Protein AF-Q24275-F1 (afdb_monomer)

Radius of gyration: 29.98 Å; Cα contacts (8 Å, |Δi|>4): 464; chains: 1; bounding box: 68×62×92 Å

Solvent-accessible surface area (backbone atoms only — not comparable to full-atom values): 20842 Å² total; per-residue (Å²): 140,84,78,87,82,81,81,80,80,75,82,82,84,82,86,84,88,82,90,54,89,90,42,67,54,47,81,39,78,78,54,53,28,37,32,19,84,53,71,45,74,46,75,46,74,48,56,52,58,58,58,52,52,54,46,50,54,50,54,64,50,54,73,77,51,72,95,45,73,66,48,53,50,46,54,51,51,48,52,52,43,50,54,54,50,54,69,74,38,85,71,92,69,78,90,78,88,76,78,80,68,45,97,62,44,42,76,76,18,53,82,83,49,76,72,52,45,56,51,48,50,53,47,47,55,49,49,69,63,38,67,81,61,67,86,70,77,46,71,59,65,52,45,51,44,41,68,78,49,63,48,70,55,58,77,53,52,79,75,49,94,76,80,80,63,59,66,63,52,49,53,51,54,45,52,51,47,53,53,51,42,53,50,53,50,42,51,54,50,31,53,58,35,13,61,75,41,37,59,53,70,82,69,60,51,70,68,51,50,50,55,48,45,71,63,30,81,62,95,68,56,65,69,50,51,41,66,73,23,42,27,32,31,36,33,44,88,56,31,40,37,40,42,36,41,32,72,27,60,75,45,78,23,38,24,32,41,50,41,63,34,69,60,84,67,30,22,54,54,66,86,63,29,51,29,35,42,42,98,89,44,68,36,31,50,39,83,67,47,77,38,101,86,42,34,37,27,31,60,42,94,57,89,36,44,45,32,28,50,74,68,69,52,90,49,84,59,51,76,39,74,54,79,78,58,56,64,42,82,76,52,97,93,39,74,48,73,39,99,62,95,76,85,89,77,85,80,79,83,125

Mean predicted aligned error: 13.66 Å

Organism: Drosophila melanogaster (NCBI:txid7227)

InterPro domains:
  IPR009882 Gypsy [PF07253] (15-349)

Sequence (350 aa):
RIGPTFCILLPLASAHVTDYSQARYIPVIDGEILVWEEFAYVTHTANLSEYGRVIEETTNMIDMFPLSHMKKLLSVDTAHLQDLLESLGVHHRVARSLDFLGPMLKVVAGTPDSSDLEKIRFTEMRLVESSNRQIQINTKTENQINQLTSNRQFNFEISQTSQIDTGHLYETLLARNRMFMAELQNLMLAITLAKINIVSSNILDHEDLETVWLEEPTDTPIGDLLSVSSVKVLQSRNILHFIIKFPKIKLACKKITIFPVAHGETMLQIIDNVIAECSGEVYAIKNCSESPRATFCRLASESSCAKDLHAGGVAHCRVQESDLHPITYVDEGIIIINDRSAKVRVDNGY

Structure (mmCIF, N/CA/C/O backbone):
data_AF-Q24275-F1
#
_entry.id   AF-Q24275-F1
#
loop_
_atom_site.group_PDB
_atom_site.id
_atom_site.type_symbol
_atom_site.label_atom_id
_atom_site.label_alt_id
_atom_site.label_comp_id
_atom_site.label_asym_id
_atom_site.label_entity_id
_atom_site.label_seq_id
_atom_site.pdbx_PDB_ins_code
_atom_site.Cartn_x
_atom_site.Cartn_y
_atom_site.Cartn_z
_atom_site.occupancy
_atom_site.B_iso_or_equiv
_atom_site.auth_seq_id
_atom_site.auth_comp_id
_atom_site.auth_asym_id
_atom_site.auth_atom_id
_atom_site.pdbx_PDB_model_num
ATOM 1 N N . ARG A 1 1 ? -38.026 38.638 -22.626 1.00 37.47 1 ARG A N 1
ATOM 2 C CA . ARG A 1 1 ? -36.873 38.612 -21.694 1.00 37.47 1 ARG A CA 1
ATOM 3 C C . ARG A 1 1 ? -37.369 38.008 -20.390 1.00 37.47 1 ARG A C 1
ATOM 5 O O . ARG A 1 1 ? -38.039 38.702 -19.644 1.00 37.47 1 ARG A O 1
ATOM 12 N N . ILE A 1 2 ? -37.138 36.714 -20.188 1.00 34.31 2 ILE A N 1
ATOM 13 C CA . ILE A 1 2 ? -37.426 36.007 -18.935 1.00 34.31 2 ILE A CA 1
ATOM 14 C C . ILE A 1 2 ? -36.046 35.746 -18.334 1.00 34.31 2 ILE A C 1
ATOM 16 O O . ILE A 1 2 ? -35.224 35.099 -18.978 1.00 34.31 2 ILE A O 1
ATOM 20 N N . GLY A 1 3 ? -35.744 36.386 -17.205 1.00 34.25 3 GLY A N 1
ATOM 21 C CA . GLY A 1 3 ? -34.485 36.191 -16.485 1.00 34.25 3 GLY A CA 1
ATOM 22 C C . GLY A 1 3 ? -34.574 34.951 -15.590 1.00 34.25 3 GLY A C 1
ATOM 23 O O . GLY A 1 3 ? -35.670 34.647 -15.117 1.00 34.25 3 GLY A O 1
ATOM 24 N N . PRO A 1 4 ? -33.467 34.227 -15.364 1.00 41.56 4 PRO A N 1
ATOM 25 C CA . PRO A 1 4 ? -33.482 33.035 -14.533 1.00 41.56 4 PRO A CA 1
ATOM 26 C C . PRO A 1 4 ? -33.630 33.430 -13.060 1.00 41.56 4 PRO A C 1
ATOM 28 O O . PRO A 1 4 ? -32.824 34.183 -12.514 1.00 41.56 4 PRO A O 1
ATOM 31 N N . THR A 1 5 ? -34.674 32.915 -12.419 1.00 38.28 5 THR A N 1
ATOM 32 C CA . THR A 1 5 ? -34.830 32.930 -10.965 1.00 38.28 5 THR A CA 1
ATOM 33 C C . THR A 1 5 ? -33.845 31.917 -10.384 1.00 38.28 5 THR A C 1
ATOM 35 O O . THR A 1 5 ? -34.028 30.712 -10.530 1.00 38.28 5 THR A O 1
ATOM 38 N N . PHE A 1 6 ? -32.769 32.402 -9.767 1.00 37.16 6 PHE A N 1
ATOM 39 C CA . PHE A 1 6 ? -31.856 31.570 -8.987 1.00 37.16 6 PHE A CA 1
ATOM 40 C C . PHE A 1 6 ? -32.549 31.195 -7.669 1.00 37.16 6 PHE A C 1
ATOM 42 O O . PHE A 1 6 ? -32.677 32.023 -6.769 1.00 37.16 6 PHE A O 1
ATOM 49 N N . CYS A 1 7 ? -33.021 29.953 -7.555 1.00 33.12 7 CYS A N 1
ATOM 50 C CA . CYS A 1 7 ? -33.369 29.365 -6.264 1.00 33.12 7 CYS A CA 1
ATOM 51 C C . CYS A 1 7 ? -32.072 29.016 -5.532 1.00 33.12 7 CYS A C 1
ATOM 53 O O . CYS A 1 7 ? -31.404 28.040 -5.868 1.00 33.12 7 CYS A O 1
ATOM 55 N N . ILE A 1 8 ? -31.716 29.822 -4.535 1.00 43.22 8 ILE A N 1
ATOM 56 C CA . ILE A 1 8 ? -30.687 29.469 -3.558 1.00 43.22 8 ILE A CA 1
ATOM 57 C C . ILE A 1 8 ? -31.340 28.483 -2.586 1.00 43.22 8 ILE A C 1
ATOM 59 O O . ILE A 1 8 ? -32.146 28.8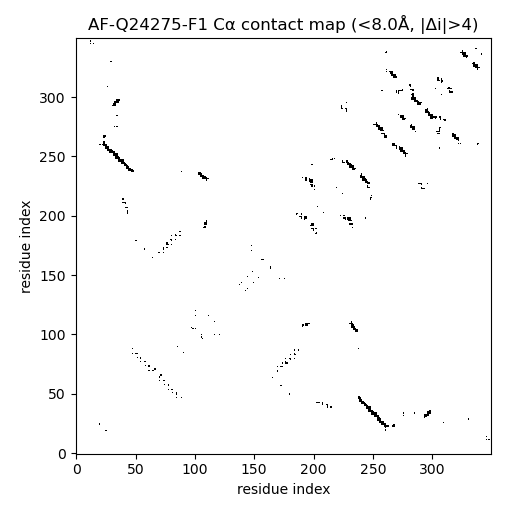69 -1.742 1.00 43.22 8 ILE A O 1
ATOM 63 N N . LEU A 1 9 ? -31.038 27.195 -2.743 1.00 41.97 9 LEU A N 1
ATOM 64 C CA . LEU A 1 9 ? -31.309 26.190 -1.719 1.00 41.97 9 LEU A CA 1
ATOM 65 C C . LEU A 1 9 ? -30.301 26.414 -0.588 1.00 41.97 9 LEU A C 1
ATOM 67 O O . LEU A 1 9 ? -29.144 26.019 -0.698 1.00 41.97 9 LEU A O 1
ATOM 71 N N . LEU A 1 10 ? -30.728 27.097 0.474 1.00 47.56 10 LEU A N 1
ATOM 72 C CA . LEU A 1 10 ? -29.960 27.154 1.714 1.00 47.56 10 LEU A CA 1
ATOM 73 C C . LEU A 1 10 ? -30.004 25.766 2.374 1.00 47.56 10 LEU A C 1
ATOM 75 O O . LEU A 1 10 ? -31.102 25.227 2.552 1.00 47.56 10 LEU A O 1
ATOM 79 N N . PRO A 1 11 ? -28.857 25.170 2.741 1.00 53.03 11 PRO A N 1
ATOM 80 C CA . PRO A 1 11 ? -28.858 23.938 3.510 1.00 53.03 11 PRO A CA 1
ATOM 81 C C . PRO A 1 11 ? -29.448 24.223 4.897 1.00 53.03 11 PRO A C 1
ATOM 83 O O . PRO A 1 11 ? -28.942 25.051 5.651 1.00 53.03 11 PRO A O 1
ATOM 86 N N . LEU A 1 12 ? -30.546 23.546 5.229 1.00 55.66 12 LEU A N 1
ATOM 87 C CA . LEU A 1 12 ? -31.098 23.530 6.581 1.00 55.66 12 LEU A CA 1
ATOM 88 C C . LEU A 1 12 ? -30.148 22.723 7.473 1.00 55.66 12 LEU A C 1
ATOM 90 O O . LEU A 1 12 ? -30.128 21.496 7.409 1.00 55.66 12 LEU A O 1
ATOM 94 N N . ALA A 1 13 ? -29.359 23.407 8.300 1.00 58.03 13 ALA A N 1
ATOM 95 C CA . ALA A 1 13 ? -28.597 22.759 9.359 1.00 58.03 13 ALA A CA 1
ATOM 96 C C . ALA A 1 13 ? -29.565 22.329 10.474 1.00 58.03 13 ALA A C 1
ATOM 98 O O . ALA A 1 13 ? -30.174 23.163 11.145 1.00 58.03 13 ALA A O 1
ATOM 99 N N . SER A 1 14 ? -29.737 21.019 10.653 1.00 67.31 14 SER A N 1
ATOM 100 C CA . SER A 1 14 ? -30.527 20.442 11.743 1.00 67.31 14 SER A CA 1
ATOM 101 C C . SER A 1 14 ? -29.585 19.958 12.839 1.00 67.31 14 SER A C 1
ATOM 103 O O . SER A 1 14 ? -28.706 19.144 12.574 1.00 67.31 14 SER A O 1
ATOM 105 N N . ALA A 1 15 ? -29.779 20.430 14.069 1.00 70.44 15 ALA A N 1
ATOM 106 C CA . ALA A 1 15 ? -29.056 19.940 15.238 1.00 70.44 15 ALA A CA 1
ATOM 107 C C . ALA A 1 15 ? -29.960 19.001 16.046 1.00 70.44 15 ALA A C 1
ATOM 109 O O . ALA A 1 15 ? -31.096 19.355 16.364 1.00 70.44 15 ALA A O 1
ATOM 110 N N . HIS A 1 16 ? -29.454 17.818 16.392 1.00 79.69 16 HIS A N 1
ATOM 111 C CA . HIS A 1 16 ? -30.124 16.877 17.286 1.00 79.69 16 HIS A CA 1
ATOM 112 C C . HIS A 1 16 ? -29.367 16.815 18.613 1.00 79.69 16 HIS A C 1
ATOM 114 O O . HIS A 1 16 ? -28.142 16.724 18.622 1.00 79.69 16 HIS A O 1
ATOM 120 N N . VAL A 1 17 ? -30.089 16.855 19.734 1.00 81.44 17 VAL A N 1
ATOM 121 C CA . VAL A 1 17 ? -29.509 16.712 21.076 1.00 81.44 17 VAL A CA 1
ATOM 122 C C . VAL A 1 17 ? -30.023 15.416 21.680 1.00 81.44 17 VAL A C 1
ATOM 124 O O . VAL A 1 17 ? -31.232 15.208 21.766 1.00 81.44 17 VAL A O 1
ATOM 127 N N . THR A 1 18 ? -29.101 14.555 22.097 1.00 83.25 18 THR A N 1
ATOM 128 C CA . THR A 1 18 ? -29.406 13.279 22.749 1.00 83.25 18 THR A CA 1
ATOM 129 C C . THR A 1 18 ? -28.839 13.307 24.163 1.00 83.25 18 THR A C 1
ATOM 131 O O . THR A 1 18 ? -27.665 13.623 24.347 1.00 83.25 18 THR A O 1
ATOM 134 N N . ASP A 1 19 ? -29.674 13.005 25.156 1.00 83.25 19 ASP A N 1
ATOM 135 C CA . ASP A 1 19 ? -29.281 12.990 26.565 1.00 83.25 19 ASP A CA 1
ATOM 136 C C . ASP A 1 19 ? -28.688 11.624 26.950 1.00 83.25 19 ASP A C 1
ATOM 138 O O . ASP A 1 19 ? -29.368 10.599 26.892 1.00 83.25 19 ASP A O 1
ATOM 142 N N . TYR A 1 20 ? -27.414 11.631 27.349 1.00 84.88 20 TYR A N 1
ATOM 143 C CA . TYR A 1 20 ? -26.673 10.462 27.828 1.00 84.88 20 TYR A CA 1
ATOM 144 C C . TYR A 1 20 ? -26.362 10.522 29.333 1.00 84.88 20 TYR A C 1
ATOM 146 O O . TYR A 1 20 ? -25.594 9.698 29.825 1.00 84.88 20 TYR A O 1
ATOM 154 N N . SER A 1 21 ? -26.966 11.435 30.102 1.00 80.19 21 SER A N 1
ATOM 155 C CA . SER A 1 21 ? -26.682 11.608 31.537 1.00 80.19 21 SER A CA 1
ATOM 156 C C . SER A 1 21 ? -26.993 10.380 32.398 1.00 80.19 21 SER A C 1
ATOM 158 O O . SER A 1 21 ? -26.487 10.280 33.508 1.00 80.19 21 SER A O 1
ATOM 160 N N . GLN A 1 22 ? -27.811 9.438 31.917 1.00 84.94 22 GLN A N 1
ATOM 161 C CA . GLN A 1 22 ? -28.089 8.166 32.605 1.00 84.94 22 GLN A CA 1
ATOM 162 C C . GLN A 1 22 ? -27.277 6.983 32.043 1.00 84.94 22 GLN A C 1
ATOM 164 O O . GLN A 1 22 ? -27.329 5.879 32.587 1.00 84.94 22 GLN A O 1
ATOM 169 N N . ALA A 1 23 ? -26.532 7.185 30.954 1.00 86.12 23 ALA A N 1
ATOM 170 C CA . ALA A 1 23 ? -25.721 6.154 30.318 1.00 86.12 23 ALA A CA 1
ATOM 171 C C . ALA A 1 23 ? -24.311 6.121 30.917 1.00 86.12 23 ALA A C 1
ATOM 173 O O . ALA A 1 23 ? -23.796 7.135 31.373 1.00 86.12 23 ALA A O 1
ATOM 174 N N . ARG A 1 24 ? -23.650 4.958 30.897 1.00 84.88 24 ARG A N 1
ATOM 175 C CA . ARG A 1 24 ? -22.241 4.834 31.332 1.00 84.88 24 ARG A CA 1
ATOM 176 C C . ARG A 1 24 ? -21.232 5.153 30.228 1.00 84.88 24 ARG A C 1
ATOM 178 O O . ARG A 1 24 ? -20.059 5.374 30.518 1.00 84.88 24 ARG A O 1
ATOM 185 N N . TYR A 1 25 ? -21.681 5.138 28.980 1.00 90.75 25 TYR A N 1
ATOM 186 C CA . TYR A 1 25 ? -20.875 5.413 27.801 1.00 90.75 25 TYR A CA 1
ATOM 187 C C . TYR A 1 25 ? -21.757 5.949 26.664 1.00 90.75 25 TYR A C 1
ATOM 189 O O . TYR A 1 25 ? -22.980 5.798 26.698 1.00 90.75 25 TYR A O 1
ATOM 197 N N . ILE A 1 26 ? -21.121 6.548 25.661 1.00 91.62 26 ILE A N 1
ATOM 198 C CA . ILE A 1 26 ? -21.726 7.081 24.440 1.00 91.62 26 ILE A CA 1
ATOM 199 C C . ILE A 1 26 ? -21.064 6.375 23.251 1.00 91.62 26 ILE A C 1
ATOM 201 O O . ILE A 1 26 ? -19.870 6.586 23.029 1.00 91.62 26 ILE A O 1
ATOM 205 N N . PRO A 1 27 ? -21.785 5.533 22.492 1.00 92.12 27 PRO A N 1
ATOM 206 C CA . PRO A 1 27 ? -21.285 5.021 21.225 1.00 92.12 27 PRO A CA 1
ATOM 207 C C . PRO A 1 27 ? -21.508 6.066 20.124 1.00 92.12 27 PRO A C 1
ATOM 209 O O . PRO A 1 27 ? -22.630 6.533 19.918 1.00 92.12 27 PRO A O 1
ATOM 212 N N . VAL A 1 28 ? -20.449 6.426 19.405 1.00 90.88 28 VAL A N 1
ATOM 213 C CA . VAL A 1 28 ? -20.514 7.312 18.237 1.00 90.88 28 VAL A CA 1
ATOM 214 C C . VAL A 1 28 ? -20.069 6.534 17.010 1.00 90.88 28 VAL A C 1
ATOM 216 O O . VAL A 1 28 ? -18.990 5.954 17.015 1.00 90.88 28 VAL A O 1
ATOM 219 N N . ILE A 1 29 ? -20.900 6.524 15.966 1.00 89.69 29 ILE A N 1
ATOM 220 C CA . ILE A 1 29 ? -20.527 5.975 14.659 1.00 89.69 29 ILE A CA 1
ATOM 221 C C . ILE A 1 29 ? -19.769 7.070 13.906 1.00 89.69 29 ILE A C 1
ATOM 223 O O . ILE A 1 29 ? -20.366 8.096 13.580 1.00 89.69 29 ILE A O 1
ATOM 227 N N . ASP A 1 30 ? -18.482 6.856 13.649 1.00 84.00 30 ASP A N 1
ATOM 228 C CA . ASP A 1 30 ? -17.545 7.862 13.123 1.00 84.00 30 ASP A CA 1
ATOM 229 C C . ASP A 1 30 ? -16.790 7.369 11.874 1.00 84.00 30 ASP A C 1
ATOM 231 O O . ASP A 1 30 ? -15.594 7.600 11.703 1.00 84.00 30 ASP A O 1
ATOM 235 N N . GLY A 1 31 ? -17.506 6.667 10.991 1.00 85.88 31 GLY A N 1
ATOM 236 C CA . GLY A 1 31 ? -17.029 6.293 9.660 1.00 85.88 31 GLY A CA 1
ATOM 237 C C . GLY A 1 31 ? -17.021 4.791 9.393 1.00 85.88 31 GLY A C 1
ATOM 238 O O . GLY A 1 31 ? -17.729 4.008 10.034 1.00 85.88 31 GLY A O 1
ATOM 239 N N . GLU A 1 32 ? -16.222 4.399 8.405 1.00 89.31 32 GLU A N 1
ATOM 240 C CA . GLU A 1 32 ? -16.049 3.011 7.980 1.00 89.31 32 GLU A CA 1
ATOM 241 C C . GLU A 1 32 ? -14.686 2.471 8.407 1.00 89.31 32 GLU A C 1
ATOM 243 O O . GLU A 1 32 ? -13.679 3.185 8.443 1.00 89.31 32 GLU A O 1
ATOM 248 N N . ILE A 1 33 ? -14.661 1.180 8.723 1.00 92.94 33 ILE A N 1
ATOM 249 C CA . ILE A 1 33 ? -13.454 0.469 9.117 1.00 92.94 33 ILE A CA 1
ATOM 250 C C . ILE A 1 33 ? -13.326 -0.841 8.345 1.00 92.94 33 ILE A C 1
ATOM 252 O O . ILE A 1 33 ? -14.264 -1.637 8.263 1.00 92.94 33 ILE A O 1
ATOM 256 N N . LEU A 1 34 ? -12.143 -1.065 7.784 1.00 93.75 34 LEU A N 1
ATOM 257 C CA . LEU A 1 34 ? -11.779 -2.277 7.065 1.00 93.75 34 LEU A CA 1
ATOM 258 C C . LEU A 1 34 ? -10.981 -3.180 8.002 1.00 93.75 34 LEU A C 1
ATOM 260 O O . LEU A 1 34 ? -9.894 -2.826 8.470 1.00 93.75 34 LEU A O 1
ATOM 264 N N . VAL A 1 35 ? -11.538 -4.348 8.305 1.00 93.81 35 VAL A N 1
ATOM 265 C CA . VAL A 1 35 ? -10.963 -5.294 9.262 1.00 93.81 35 VAL A CA 1
ATOM 266 C C . VAL A 1 35 ? -10.222 -6.399 8.524 1.00 93.81 35 VAL A C 1
ATOM 268 O O . VAL A 1 35 ? -10.773 -7.038 7.625 1.00 93.81 35 VAL A O 1
ATOM 271 N N . TRP A 1 36 ? -8.985 -6.658 8.940 1.00 93.25 36 TRP A N 1
ATOM 272 C CA . TRP A 1 36 ? -8.135 -7.721 8.406 1.00 93.25 36 TRP A CA 1
ATOM 273 C C . TRP A 1 36 ? -7.604 -8.641 9.515 1.00 93.25 36 TRP A C 1
ATOM 275 O O . TRP A 1 36 ? -7.514 -8.269 10.686 1.00 93.25 36 TRP A O 1
ATOM 285 N N . GLU A 1 37 ? -7.233 -9.866 9.151 1.00 89.38 37 GLU A N 1
ATOM 286 C CA . GLU A 1 37 ? -6.640 -10.857 10.072 1.00 89.38 37 GLU A CA 1
ATOM 287 C C . GLU A 1 37 ? -5.233 -11.270 9.636 1.00 89.38 37 GLU A C 1
ATOM 289 O O . GLU A 1 37 ? -4.320 -11.398 10.465 1.00 89.38 37 GLU A O 1
ATOM 294 N N . GLU A 1 38 ? -5.069 -11.417 8.323 1.00 89.31 38 GLU A N 1
ATOM 295 C CA . GLU A 1 38 ? -3.871 -11.900 7.656 1.00 89.31 38 GLU A CA 1
ATOM 296 C C . GLU A 1 38 ? -3.343 -10.863 6.662 1.00 89.31 38 GLU A C 1
ATOM 298 O O . GLU A 1 38 ? -4.039 -9.928 6.263 1.00 89.31 38 GLU A O 1
ATOM 303 N N . PHE A 1 39 ? -2.088 -11.045 6.262 1.00 87.69 39 PHE A N 1
ATOM 304 C CA . PHE A 1 39 ? -1.478 -10.284 5.181 1.00 87.69 39 PHE A CA 1
ATOM 305 C C . PHE A 1 39 ? -1.380 -11.149 3.929 1.00 87.69 39 PHE A C 1
ATOM 307 O O . PHE A 1 39 ? -1.006 -12.323 4.008 1.00 87.69 39 PHE A O 1
ATOM 314 N N . ALA A 1 40 ? -1.629 -10.533 2.783 1.00 87.12 40 ALA A N 1
ATOM 315 C CA . ALA A 1 40 ? -1.291 -11.066 1.477 1.00 87.12 40 ALA A CA 1
ATOM 316 C C . ALA A 1 40 ? -0.022 -10.385 0.939 1.00 87.12 40 ALA A C 1
ATOM 318 O O . ALA A 1 40 ? 0.485 -9.408 1.506 1.00 87.12 40 ALA A O 1
ATOM 319 N N . TYR A 1 41 ? 0.542 -10.971 -0.115 1.00 86.44 41 TYR A N 1
ATOM 320 C CA . TYR A 1 41 ? 1.815 -10.549 -0.683 1.00 86.44 41 TYR A CA 1
ATOM 321 C C . TYR A 1 41 ? 1.744 -10.550 -2.205 1.00 86.44 41 TYR A C 1
ATOM 323 O O . TYR A 1 41 ? 1.297 -11.530 -2.794 1.00 86.44 41 TYR A O 1
ATOM 331 N N . VAL A 1 42 ? 2.273 -9.499 -2.824 1.00 86.12 42 VAL A N 1
ATOM 332 C CA . VAL A 1 42 ? 2.539 -9.439 -4.266 1.00 86.12 42 VAL A CA 1
ATOM 333 C C . VAL A 1 42 ? 4.031 -9.203 -4.479 1.00 86.12 42 VAL A C 1
ATOM 335 O O . VAL A 1 42 ? 4.686 -8.529 -3.677 1.00 86.12 42 VAL A O 1
ATOM 338 N N . THR A 1 43 ? 4.601 -9.843 -5.499 1.00 83.81 43 THR A N 1
ATOM 339 C CA . THR A 1 43 ? 6.028 -9.731 -5.817 1.00 83.81 43 THR A CA 1
ATOM 340 C C . THR A 1 43 ? 6.192 -9.256 -7.245 1.00 83.81 43 THR A C 1
ATOM 342 O O . THR A 1 43 ? 6.026 -10.047 -8.165 1.00 83.81 43 THR A O 1
ATOM 345 N N . HIS A 1 44 ? 6.608 -8.005 -7.397 1.00 86.06 44 HIS A N 1
ATOM 346 C CA . HIS A 1 44 ? 6.984 -7.456 -8.690 1.00 86.06 44 HIS A CA 1
ATOM 347 C C . HIS A 1 44 ? 8.478 -7.692 -8.942 1.00 86.06 44 HIS A C 1
ATOM 349 O O . HIS A 1 44 ? 9.307 -7.504 -8.040 1.00 86.06 44 HIS A O 1
ATOM 355 N N . THR A 1 45 ? 8.850 -8.094 -10.159 1.00 83.94 45 THR A N 1
ATOM 356 C CA . THR A 1 45 ? 10.251 -8.368 -10.514 1.00 83.94 45 THR A CA 1
ATOM 357 C C . THR A 1 45 ? 10.697 -7.597 -11.743 1.00 83.94 45 THR A C 1
ATOM 359 O O . THR A 1 45 ? 10.062 -7.692 -12.786 1.00 83.94 45 THR A O 1
ATOM 362 N N . ALA A 1 46 ? 11.846 -6.927 -11.653 1.00 83.81 46 ALA A N 1
ATOM 363 C CA . ALA A 1 46 ? 12.458 -6.225 -12.777 1.00 83.81 46 ALA A CA 1
ATOM 364 C C . ALA A 1 46 ? 13.835 -6.815 -13.100 1.00 83.81 46 ALA A C 1
ATOM 366 O O . ALA A 1 46 ? 14.736 -6.820 -12.256 1.00 83.81 46 ALA A O 1
ATOM 367 N N . ASN A 1 47 ? 14.010 -7.307 -14.329 1.00 83.00 47 ASN A N 1
ATOM 368 C CA . ASN A 1 47 ? 15.273 -7.870 -14.804 1.00 83.00 47 ASN A CA 1
ATOM 369 C C . ASN A 1 47 ? 16.104 -6.809 -15.540 1.00 83.00 47 ASN A C 1
ATOM 371 O O . ASN A 1 47 ? 15.879 -6.523 -16.714 1.00 83.00 47 ASN A O 1
ATOM 375 N N . LEU A 1 48 ? 17.116 -6.267 -14.864 1.00 84.38 48 LEU A N 1
ATOM 376 C CA . LEU A 1 48 ? 18.030 -5.250 -15.388 1.00 84.38 48 LEU A CA 1
ATOM 377 C C . LEU A 1 48 ? 18.830 -5.738 -16.610 1.00 84.38 48 LEU A C 1
ATOM 379 O O . LEU A 1 48 ? 19.242 -4.925 -17.436 1.00 84.38 48 LEU A O 1
ATOM 383 N N . SER A 1 49 ? 19.024 -7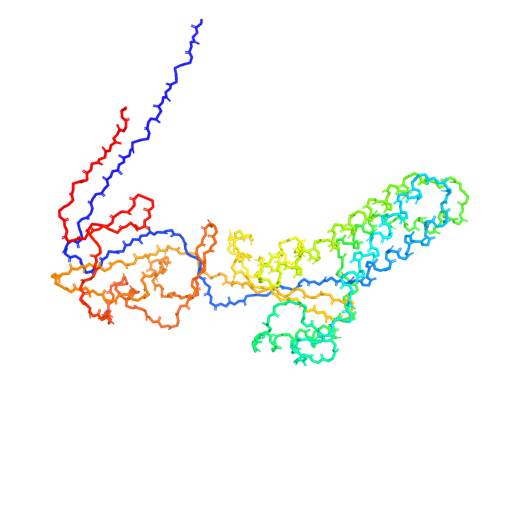.053 -16.776 1.00 80.25 49 SER A N 1
ATOM 384 C CA . SER A 1 49 ? 19.698 -7.599 -17.963 1.00 80.25 49 SER A CA 1
ATOM 385 C C . SER A 1 49 ? 18.898 -7.407 -19.251 1.00 80.25 49 SER A C 1
ATOM 387 O O . SER A 1 49 ? 19.508 -7.254 -20.308 1.00 80.25 49 SER A O 1
ATOM 389 N N . GLU A 1 50 ? 17.566 -7.357 -19.179 1.00 78.62 50 GLU A N 1
ATOM 390 C CA . GLU A 1 50 ? 16.725 -7.101 -20.355 1.00 78.62 50 GLU A CA 1
ATOM 391 C C . GLU A 1 50 ? 16.944 -5.688 -20.896 1.00 78.62 50 GLU A C 1
ATOM 393 O O . GLU A 1 50 ? 17.144 -5.502 -22.096 1.00 78.62 50 GLU A O 1
ATOM 398 N N . TYR A 1 51 ? 17.015 -4.701 -20.001 1.00 83.00 51 TYR A N 1
ATOM 399 C CA . TYR A 1 51 ? 17.341 -3.321 -20.358 1.00 83.00 51 TYR A CA 1
ATOM 400 C C . TYR A 1 51 ? 18.745 -3.223 -20.966 1.00 83.00 51 TYR A C 1
ATOM 402 O O . TYR A 1 51 ? 18.926 -2.572 -21.993 1.00 83.00 51 TYR A O 1
ATOM 410 N N . GLY A 1 52 ? 19.724 -3.927 -20.385 1.00 80.75 52 GLY A N 1
ATOM 411 C CA . GLY A 1 52 ? 21.088 -3.988 -20.919 1.00 80.75 52 GLY A CA 1
ATOM 412 C C . GLY A 1 52 ? 21.142 -4.517 -22.355 1.00 80.75 52 GLY A C 1
ATOM 413 O O . GLY A 1 52 ? 21.770 -3.898 -23.213 1.00 80.75 52 GLY A O 1
ATOM 414 N N . ARG A 1 53 ? 20.414 -5.605 -22.643 1.00 79.62 53 ARG A N 1
ATOM 415 C CA . ARG A 1 53 ? 20.317 -6.182 -23.993 1.00 79.62 53 ARG A CA 1
ATOM 416 C C . ARG A 1 53 ? 19.736 -5.189 -25.001 1.00 79.62 53 ARG A C 1
ATOM 418 O O . ARG A 1 53 ? 20.284 -5.025 -26.086 1.00 79.62 53 ARG A O 1
ATOM 425 N N . VAL A 1 54 ? 18.659 -4.493 -24.643 1.00 74.94 54 VAL A N 1
ATOM 426 C CA . VAL A 1 54 ? 18.032 -3.497 -25.528 1.00 74.94 54 VAL A CA 1
ATOM 427 C C . VAL A 1 54 ? 18.970 -2.320 -25.815 1.00 74.94 54 VAL A C 1
ATOM 429 O O . VAL A 1 54 ? 19.021 -1.825 -26.947 1.00 74.94 54 VAL A O 1
ATOM 432 N N . ILE A 1 55 ? 19.702 -1.849 -24.804 1.00 83.38 55 ILE A N 1
ATOM 433 C CA . ILE A 1 55 ? 20.683 -0.766 -24.958 1.00 83.38 55 ILE A CA 1
ATOM 434 C C . ILE A 1 55 ? 21.794 -1.202 -25.919 1.00 83.38 55 ILE A C 1
ATOM 436 O O . ILE A 1 55 ? 22.139 -0.447 -26.831 1.00 83.38 55 ILE A O 1
ATOM 440 N N . GLU A 1 56 ? 22.306 -2.426 -25.774 1.00 82.31 56 GLU A N 1
ATOM 441 C CA . GLU A 1 56 ? 23.328 -2.993 -26.660 1.00 82.31 56 GLU A CA 1
ATOM 442 C C . GLU A 1 56 ? 22.821 -3.129 -28.105 1.00 82.31 56 GLU A C 1
ATOM 444 O O . GLU A 1 56 ? 23.469 -2.648 -29.036 1.00 82.31 56 GLU A O 1
ATOM 449 N N . GLU A 1 57 ? 21.624 -3.689 -28.304 1.00 80.19 57 GLU A N 1
ATOM 450 C CA . GLU A 1 57 ? 20.974 -3.766 -29.619 1.00 80.19 57 GLU A CA 1
ATOM 451 C C . GLU A 1 57 ? 20.843 -2.383 -30.268 1.00 80.19 57 GLU A C 1
ATOM 453 O O . GLU A 1 57 ? 21.177 -2.206 -31.440 1.00 80.19 57 GLU A O 1
ATOM 458 N N . THR A 1 58 ? 20.394 -1.383 -29.506 1.00 81.25 58 THR A N 1
ATOM 459 C CA . THR A 1 58 ? 20.227 -0.014 -30.015 1.00 81.25 58 THR A CA 1
ATOM 460 C C . THR A 1 58 ? 21.575 0.615 -30.362 1.00 81.25 58 THR A C 1
ATOM 462 O O . THR A 1 58 ? 21.692 1.270 -31.396 1.00 81.25 58 THR A O 1
ATOM 465 N N . THR A 1 59 ? 22.604 0.385 -29.545 1.00 85.44 59 THR A N 1
ATOM 466 C CA . THR A 1 59 ? 23.977 0.857 -29.786 1.00 85.44 59 THR A CA 1
ATOM 467 C C . THR A 1 59 ? 24.537 0.281 -31.083 1.00 85.44 59 THR A C 1
ATOM 469 O O . THR A 1 59 ? 25.000 1.034 -31.938 1.00 85.44 59 THR A O 1
ATOM 472 N N . ASN A 1 60 ? 24.388 -1.028 -31.288 1.00 82.56 60 ASN A N 1
A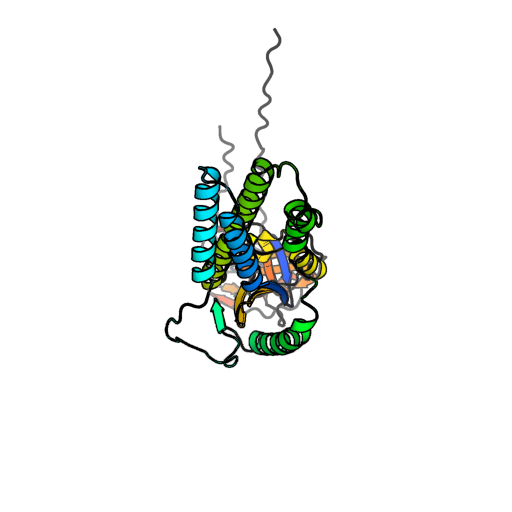TOM 473 C CA . ASN A 1 60 ? 24.822 -1.701 -32.512 1.00 82.56 60 ASN A CA 1
ATOM 474 C C . ASN A 1 60 ? 24.065 -1.191 -33.753 1.00 82.56 60 ASN A C 1
ATOM 476 O O . ASN A 1 60 ? 24.636 -1.091 -34.839 1.00 82.56 60 ASN A O 1
ATOM 480 N N . MET A 1 61 ? 22.785 -0.829 -33.606 1.00 79.69 61 MET A N 1
ATOM 481 C CA . MET A 1 61 ? 21.997 -0.250 -34.699 1.00 79.69 61 MET A CA 1
ATOM 482 C C . MET A 1 61 ? 22.379 1.194 -35.022 1.00 79.69 61 MET A C 1
ATOM 484 O O . MET A 1 61 ? 22.395 1.553 -36.200 1.00 79.69 61 MET A O 1
ATOM 488 N N . ILE A 1 62 ? 22.717 2.014 -34.019 1.00 81.94 62 ILE A N 1
ATOM 489 C CA . ILE A 1 62 ? 23.112 3.425 -34.190 1.00 81.94 62 ILE A CA 1
ATOM 490 C C . ILE A 1 62 ? 24.227 3.572 -35.235 1.00 81.94 62 ILE A C 1
ATOM 492 O O . ILE A 1 62 ? 24.190 4.492 -36.063 1.00 81.94 62 ILE A O 1
ATOM 496 N N . ASP A 1 63 ? 25.202 2.666 -35.227 1.00 79.56 63 ASP A N 1
ATOM 497 C CA . ASP A 1 63 ? 26.357 2.725 -36.122 1.00 79.56 63 ASP A CA 1
ATOM 498 C C . ASP A 1 63 ? 25.993 2.517 -37.594 1.00 79.56 63 ASP A C 1
ATOM 500 O O . ASP A 1 63 ? 26.621 3.124 -38.464 1.00 79.56 63 ASP A O 1
ATOM 504 N N . MET A 1 64 ? 24.919 1.773 -37.872 1.00 78.56 64 MET A N 1
ATOM 505 C CA . MET A 1 64 ? 24.426 1.517 -39.229 1.00 78.56 64 MET A CA 1
ATOM 506 C C . MET A 1 64 ? 23.704 2.718 -39.852 1.00 78.56 64 MET A C 1
ATOM 508 O O . MET A 1 64 ? 23.509 2.764 -41.068 1.00 78.56 64 MET A O 1
ATOM 512 N N . PHE A 1 65 ? 23.309 3.709 -39.050 1.00 78.38 65 PHE A N 1
ATOM 513 C CA . PHE A 1 65 ? 22.589 4.864 -39.564 1.00 78.38 65 PHE A CA 1
ATOM 514 C C . PHE A 1 65 ? 23.503 5.977 -40.110 1.00 78.38 65 PHE A C 1
ATOM 516 O O . PHE A 1 65 ? 24.586 6.227 -39.557 1.00 78.38 65 PHE A O 1
ATOM 523 N N . PRO A 1 66 ? 23.044 6.736 -41.130 1.00 81.75 66 PRO A N 1
ATOM 524 C CA . PRO A 1 66 ? 23.770 7.891 -41.647 1.00 81.75 66 PRO A CA 1
ATOM 525 C C . PRO A 1 66 ? 23.892 9.008 -40.602 1.00 81.75 66 PRO A C 1
ATOM 527 O O . PRO A 1 66 ? 23.045 9.169 -39.719 1.00 81.75 66 PRO A O 1
ATOM 530 N N . LEU A 1 67 ? 24.943 9.824 -40.735 1.00 83.38 67 LEU A N 1
ATOM 531 C CA . LEU A 1 67 ? 25.144 11.012 -39.905 1.00 83.38 67 LEU A CA 1
ATOM 532 C C . LEU A 1 67 ? 23.946 11.958 -40.042 1.00 83.38 67 LEU A C 1
ATOM 534 O O . LEU A 1 67 ? 23.667 12.486 -41.116 1.00 83.38 67 LEU A O 1
ATOM 538 N N . SER A 1 68 ? 23.233 12.161 -38.939 1.00 83.06 68 SER A N 1
ATOM 539 C CA . SER A 1 68 ? 22.040 12.999 -38.880 1.00 83.06 68 SER A CA 1
ATOM 540 C C . SER A 1 68 ? 21.802 13.500 -37.455 1.00 83.06 68 SER A C 1
ATOM 542 O O . SER A 1 68 ? 22.341 12.957 -36.486 1.00 83.06 68 SER A O 1
ATOM 544 N N . HIS A 1 69 ? 20.948 14.516 -37.314 1.00 84.56 69 HIS A N 1
ATOM 545 C CA . HIS A 1 69 ? 20.480 14.962 -36.000 1.00 84.56 69 HIS A CA 1
ATOM 546 C C . HIS A 1 69 ? 19.750 13.838 -35.241 1.00 84.56 69 HIS A C 1
ATOM 548 O O . HIS A 1 69 ? 19.908 13.709 -34.031 1.00 84.56 69 HIS A O 1
ATOM 554 N N . MET A 1 70 ? 19.009 12.981 -35.953 1.00 82.94 70 MET A N 1
ATOM 555 C CA . MET A 1 70 ? 18.296 11.841 -35.365 1.00 82.94 70 MET A CA 1
ATOM 556 C C . MET A 1 70 ? 19.257 10.795 -34.797 1.00 82.94 70 MET A C 1
ATOM 558 O O . MET A 1 70 ? 19.061 10.345 -33.672 1.00 82.94 70 MET A O 1
ATOM 562 N N . LYS A 1 71 ? 20.355 10.490 -35.508 1.00 86.56 71 LYS A N 1
ATOM 563 C CA . LYS A 1 71 ? 21.432 9.634 -34.985 1.00 86.56 71 LYS A CA 1
ATOM 564 C C . LYS A 1 71 ? 21.983 10.188 -33.675 1.00 86.56 71 LYS A C 1
ATOM 566 O O . LYS A 1 71 ? 22.109 9.447 -32.708 1.00 86.56 71 LYS A O 1
ATOM 571 N N . LYS A 1 72 ? 22.266 11.496 -33.625 1.00 88.69 72 LYS A N 1
ATOM 572 C CA . LYS A 1 72 ? 22.789 12.137 -32.412 1.00 88.69 72 LYS A CA 1
ATOM 573 C C . LYS A 1 72 ? 21.799 12.063 -31.248 1.00 88.69 72 LYS A C 1
ATOM 575 O O . LYS A 1 72 ? 22.229 11.781 -30.135 1.00 88.69 72 LYS A O 1
ATOM 580 N N . LEU A 1 73 ? 20.512 12.299 -31.504 1.00 89.06 73 LEU A N 1
ATOM 581 C CA . LEU A 1 73 ? 19.453 12.192 -30.500 1.00 89.06 73 LEU A CA 1
ATOM 582 C C . LEU A 1 73 ? 19.369 10.766 -29.939 1.00 89.06 73 LEU A C 1
ATOM 584 O O . LEU A 1 73 ? 19.391 10.586 -28.728 1.00 89.06 73 LEU A O 1
ATOM 588 N N . LEU A 1 74 ? 19.366 9.759 -30.817 1.00 88.19 74 LEU A N 1
ATOM 589 C CA . LEU A 1 74 ? 19.316 8.357 -30.415 1.00 88.19 74 LEU A CA 1
ATOM 590 C C . LEU A 1 74 ? 20.553 7.958 -29.597 1.00 88.19 74 LEU A C 1
ATOM 592 O O . LEU A 1 74 ? 20.411 7.303 -28.573 1.00 88.19 74 LEU A O 1
ATOM 596 N N . SER A 1 75 ? 21.753 8.415 -29.978 1.00 89.69 75 SER A N 1
ATOM 597 C CA . SER A 1 75 ? 22.967 8.197 -29.177 1.00 89.69 75 SER A CA 1
ATOM 598 C C . SER A 1 75 ? 22.893 8.833 -27.788 1.00 89.69 75 SER A C 1
ATOM 600 O O . SER A 1 75 ? 23.412 8.258 -26.837 1.00 89.69 75 SER A O 1
ATOM 602 N N . VAL A 1 76 ? 22.285 10.018 -27.664 1.00 92.06 76 VAL A N 1
ATOM 603 C CA . VAL A 1 76 ? 22.101 10.687 -26.366 1.00 92.06 76 VAL A CA 1
ATOM 604 C C . VAL A 1 76 ? 21.111 9.912 -25.497 1.00 92.06 76 VAL A C 1
ATOM 606 O O . VAL A 1 76 ? 21.432 9.636 -24.345 1.00 92.06 76 VAL A O 1
ATOM 609 N N . ASP A 1 77 ? 19.965 9.504 -26.046 1.00 90.94 77 ASP A N 1
ATOM 610 C CA . ASP A 1 77 ? 18.968 8.710 -25.314 1.00 90.94 77 ASP A CA 1
ATOM 611 C C . ASP A 1 77 ? 19.547 7.350 -24.881 1.00 90.94 77 ASP A C 1
ATOM 613 O O . ASP A 1 77 ? 19.345 6.921 -23.747 1.00 90.94 77 ASP A O 1
ATOM 617 N N . THR A 1 78 ? 20.320 6.687 -25.748 1.00 90.56 78 THR A N 1
ATOM 618 C CA . THR A 1 78 ? 20.983 5.414 -25.423 1.00 90.56 78 THR A CA 1
ATOM 619 C C . THR A 1 78 ? 22.047 5.577 -24.334 1.00 90.56 78 THR A C 1
ATOM 621 O O . THR A 1 78 ? 22.103 4.754 -23.423 1.00 90.56 78 THR A O 1
ATOM 624 N N . ALA A 1 79 ? 22.850 6.645 -24.372 1.00 91.88 79 ALA A N 1
ATOM 625 C CA . ALA A 1 79 ? 23.804 6.937 -23.301 1.00 91.88 79 ALA A CA 1
ATOM 626 C C . ALA A 1 79 ? 23.086 7.222 -21.971 1.00 91.88 79 ALA A C 1
ATOM 628 O O . ALA A 1 79 ? 23.480 6.701 -20.932 1.00 91.88 79 ALA A O 1
ATOM 629 N N . HIS A 1 80 ? 21.984 7.978 -22.004 1.00 92.50 80 HIS A N 1
ATOM 630 C CA . HIS A 1 80 ? 21.211 8.262 -20.798 1.00 92.50 80 HIS A CA 1
ATOM 631 C C . HIS A 1 80 ? 20.579 6.999 -20.193 1.00 92.50 80 HIS A C 1
ATOM 633 O O . HIS A 1 80 ? 20.586 6.828 -18.975 1.00 92.50 80 HIS A O 1
ATOM 639 N N . LEU A 1 81 ? 20.072 6.085 -21.027 1.00 89.38 81 LEU A N 1
ATOM 640 C CA . LEU A 1 81 ? 19.600 4.772 -20.580 1.00 89.38 81 LEU A CA 1
ATOM 641 C C . LEU A 1 81 ? 20.695 3.973 -19.876 1.00 89.38 81 LEU A C 1
ATOM 643 O O . LEU A 1 81 ? 20.428 3.345 -18.852 1.00 89.38 81 LEU A O 1
ATOM 647 N N . GLN A 1 82 ? 21.912 4.004 -20.417 1.00 90.94 82 GLN A N 1
ATOM 648 C CA . GLN A 1 82 ? 23.049 3.327 -19.815 1.00 90.94 82 GLN A CA 1
ATOM 649 C C . GLN A 1 82 ? 23.385 3.924 -18.442 1.00 90.94 82 GLN A C 1
ATOM 651 O O . GLN A 1 82 ? 23.502 3.167 -17.480 1.00 90.94 82 GLN A O 1
ATOM 656 N N . ASP A 1 83 ? 23.408 5.253 -18.310 1.00 90.75 83 ASP A N 1
ATOM 657 C CA . ASP A 1 83 ? 23.617 5.931 -17.022 1.00 90.75 83 ASP A CA 1
ATOM 658 C C . ASP A 1 83 ? 22.540 5.550 -15.982 1.00 90.75 83 ASP A C 1
ATOM 660 O O . ASP A 1 83 ? 22.846 5.280 -14.816 1.00 90.75 83 ASP A O 1
ATOM 664 N N . LEU A 1 84 ? 21.264 5.507 -16.392 1.00 88.81 84 LEU A N 1
ATOM 665 C CA . LEU A 1 84 ? 20.152 5.100 -15.522 1.00 88.81 84 LEU A CA 1
ATOM 666 C C . LEU A 1 84 ? 20.294 3.639 -15.076 1.00 88.81 84 LEU A C 1
ATOM 668 O O . LEU A 1 84 ? 20.121 3.328 -13.894 1.00 88.81 84 LEU A O 1
ATOM 672 N N . LEU A 1 85 ? 20.636 2.745 -16.007 1.00 87.62 85 LEU A N 1
ATOM 673 C CA . LEU A 1 85 ? 20.832 1.327 -15.720 1.00 87.62 85 LEU A CA 1
ATOM 674 C C . LEU A 1 85 ? 22.026 1.101 -14.786 1.00 87.62 85 LEU A C 1
ATOM 676 O O . LEU A 1 85 ? 21.922 0.314 -13.849 1.00 87.62 85 LEU A O 1
ATOM 680 N N . GLU A 1 86 ? 23.133 1.815 -14.986 1.00 86.06 86 GLU A N 1
ATOM 681 C CA . GLU A 1 86 ? 24.310 1.765 -14.111 1.00 86.06 86 GLU A CA 1
ATOM 682 C C . GLU A 1 86 ? 24.012 2.305 -12.704 1.00 86.06 86 GLU A C 1
ATOM 684 O O . GLU A 1 86 ? 24.552 1.796 -11.720 1.00 86.06 86 GLU A O 1
ATOM 689 N N . SER A 1 87 ? 23.118 3.290 -12.578 1.00 83.69 87 SER A N 1
ATOM 690 C CA . SER A 1 87 ? 22.661 3.806 -11.280 1.00 83.69 87 SER A CA 1
ATOM 691 C C . SER A 1 87 ? 21.842 2.781 -10.485 1.00 83.69 87 SER A C 1
ATOM 693 O O . SER A 1 87 ? 21.954 2.717 -9.257 1.00 83.69 87 SER A O 1
ATOM 695 N N . LEU A 1 88 ? 21.041 1.967 -11.180 1.00 78.88 88 LEU A N 1
ATOM 696 C CA . LEU A 1 88 ? 20.308 0.828 -10.611 1.00 78.88 88 LEU A CA 1
ATOM 697 C C . LEU A 1 88 ? 21.209 -0.397 -10.395 1.00 78.88 88 LEU A C 1
ATOM 699 O O . LEU A 1 88 ? 20.965 -1.213 -9.502 1.00 78.88 88 LEU A O 1
ATOM 703 N N . GLY A 1 89 ? 22.262 -0.516 -11.203 1.00 66.88 89 GLY A N 1
ATOM 704 C CA . GLY A 1 89 ? 23.344 -1.471 -11.038 1.00 66.88 89 GLY A CA 1
ATOM 705 C C . GLY A 1 89 ? 24.096 -1.231 -9.729 1.00 66.88 89 GLY A C 1
ATOM 706 O O . GLY A 1 89 ? 24.301 -0.101 -9.282 1.00 66.88 89 GLY A O 1
ATOM 707 N N . VAL A 1 90 ? 24.505 -2.316 -9.069 1.00 53.00 90 VAL A N 1
ATOM 708 C CA . VAL A 1 90 ? 25.155 -2.241 -7.756 1.00 53.00 90 VAL A CA 1
ATOM 709 C C . VAL A 1 90 ? 26.478 -1.486 -7.866 1.00 53.00 90 VAL A C 1
ATOM 711 O O . VAL A 1 90 ? 27.515 -2.059 -8.192 1.00 53.00 90 VAL A O 1
ATOM 714 N N . HIS A 1 91 ? 26.476 -0.211 -7.485 1.00 43.72 91 HIS A N 1
ATOM 715 C CA . HIS A 1 91 ? 27.687 0.445 -7.027 1.00 43.72 91 HIS A CA 1
ATOM 716 C C . HIS A 1 91 ? 28.158 -0.304 -5.780 1.00 43.72 91 HIS A C 1
ATOM 718 O O . HIS A 1 91 ? 27.415 -0.426 -4.804 1.00 43.72 91 HIS A O 1
ATOM 724 N N . HIS A 1 92 ? 29.396 -0.799 -5.802 1.00 35.59 92 HIS A N 1
ATOM 725 C CA . HIS A 1 92 ? 30.100 -1.343 -4.642 1.00 35.59 92 HIS A CA 1
ATOM 726 C C . HIS A 1 92 ? 30.273 -0.264 -3.554 1.00 35.59 92 HIS A C 1
ATOM 728 O O . HIS A 1 92 ? 31.375 0.216 -3.298 1.00 35.59 92 HIS A O 1
ATOM 734 N N . ARG A 1 93 ? 29.191 0.164 -2.900 1.00 35.53 93 ARG A N 1
ATOM 735 C CA . ARG A 1 93 ? 29.255 0.969 -1.685 1.00 35.53 93 ARG A CA 1
ATOM 736 C C . ARG A 1 93 ? 29.164 0.036 -0.489 1.00 35.53 93 ARG A C 1
ATOM 738 O O . ARG A 1 93 ? 28.159 -0.623 -0.263 1.00 35.53 93 ARG A O 1
ATOM 745 N N . VAL A 1 94 ? 30.299 -0.009 0.204 1.00 32.66 94 VAL A N 1
ATOM 746 C CA . VAL A 1 94 ? 30.596 -0.573 1.523 1.00 32.66 94 VAL A CA 1
ATOM 747 C C . VAL A 1 94 ? 29.363 -1.010 2.309 1.00 32.66 94 VAL A C 1
ATOM 749 O O . VAL A 1 94 ? 28.518 -0.195 2.680 1.00 32.66 94 VAL A O 1
ATOM 752 N N . ALA A 1 95 ? 29.349 -2.308 2.607 1.00 36.53 95 ALA A N 1
ATOM 753 C CA . ALA A 1 95 ? 28.432 -2.973 3.510 1.00 36.53 95 ALA A CA 1
ATOM 754 C C . ALA A 1 95 ? 28.145 -2.129 4.759 1.00 36.53 95 ALA A C 1
ATOM 756 O O . ALA A 1 95 ? 29.030 -1.851 5.571 1.00 36.53 95 ALA A O 1
ATOM 757 N N . ARG A 1 96 ? 26.875 -1.779 4.946 1.00 34.41 96 ARG A N 1
ATOM 758 C CA . ARG A 1 96 ? 26.326 -1.574 6.281 1.00 34.41 96 ARG A CA 1
ATOM 759 C C . ARG A 1 96 ? 25.074 -2.421 6.424 1.00 34.41 96 ARG A C 1
ATOM 761 O O . ARG A 1 96 ? 24.039 -2.099 5.862 1.00 34.41 96 ARG A O 1
ATOM 768 N N . SER A 1 97 ? 25.238 -3.440 7.269 1.00 37.03 97 SER A N 1
ATOM 769 C CA . SER A 1 97 ? 24.213 -4.129 8.048 1.00 37.03 97 SER A CA 1
ATOM 770 C C . SER A 1 97 ? 23.303 -5.112 7.296 1.00 37.03 97 SER A C 1
ATOM 772 O O . SER A 1 97 ? 22.269 -4.724 6.768 1.00 37.03 97 SER A O 1
ATOM 774 N N . LEU A 1 98 ? 23.654 -6.400 7.462 1.00 42.06 98 LEU A N 1
ATOM 775 C CA . LEU A 1 98 ? 22.829 -7.622 7.370 1.00 42.06 98 LEU A CA 1
ATOM 776 C C . LEU A 1 98 ? 22.944 -8.444 6.071 1.00 42.06 98 LEU A C 1
ATOM 778 O O . LEU A 1 98 ? 21.970 -8.627 5.349 1.00 42.06 98 LEU A O 1
ATOM 782 N N . ASP A 1 99 ? 24.103 -9.090 5.885 1.00 41.44 99 ASP A N 1
ATOM 783 C CA . ASP A 1 99 ? 24.296 -10.281 5.027 1.00 41.44 99 ASP A CA 1
ATOM 784 C C . ASP A 1 99 ? 23.554 -11.529 5.583 1.00 41.44 99 ASP A C 1
ATOM 786 O O . ASP A 1 99 ? 24.089 -12.635 5.634 1.00 41.44 99 ASP A O 1
ATOM 790 N N . PHE A 1 100 ? 22.319 -11.374 6.072 1.00 45.41 100 PHE A N 1
ATOM 791 C CA . PHE A 1 100 ? 21.566 -12.466 6.707 1.00 45.41 100 PHE A CA 1
ATOM 792 C C . PHE A 1 100 ? 21.005 -13.479 5.686 1.00 45.41 100 PHE A C 1
ATOM 794 O O . PHE A 1 100 ? 20.695 -14.617 6.037 1.00 45.41 100 PHE A O 1
ATOM 801 N N . LEU A 1 101 ? 20.893 -13.079 4.417 1.00 46.88 101 LEU A N 1
ATOM 802 C CA . LEU A 1 101 ? 20.235 -13.829 3.338 1.00 46.88 101 LEU A CA 1
ATOM 803 C C . LEU A 1 101 ? 21.222 -14.527 2.381 1.00 46.88 101 LEU A C 1
ATOM 805 O O . LEU A 1 101 ? 20.826 -15.031 1.339 1.00 46.88 101 LEU A O 1
ATOM 809 N N . GLY A 1 102 ? 22.507 -14.586 2.746 1.00 46.50 102 GLY A N 1
ATOM 810 C CA . GLY A 1 102 ? 23.563 -15.193 1.934 1.00 46.50 102 GLY A CA 1
ATOM 811 C C . GLY A 1 102 ? 24.182 -14.239 0.897 1.00 46.50 102 GLY A C 1
ATOM 812 O O . GLY A 1 102 ? 23.722 -13.116 0.712 1.00 46.50 102 GLY A O 1
ATOM 813 N N . PRO A 1 103 ? 25.256 -14.665 0.204 1.00 48.19 103 PRO A N 1
ATOM 814 C CA . PRO A 1 103 ? 26.049 -13.797 -0.676 1.00 48.19 103 PRO A CA 1
ATOM 815 C C . PRO A 1 103 ? 25.345 -13.377 -1.980 1.00 48.19 103 PRO A C 1
ATOM 817 O O . PRO A 1 103 ? 25.846 -12.490 -2.674 1.00 48.19 103 PRO A O 1
ATOM 820 N N . MET A 1 104 ? 24.214 -14.002 -2.340 1.00 49.59 104 MET A N 1
ATOM 821 C CA . MET A 1 104 ? 23.478 -13.701 -3.578 1.00 49.59 104 MET A CA 1
ATOM 822 C C . MET A 1 104 ? 22.352 -12.682 -3.411 1.00 49.59 104 MET A C 1
ATOM 824 O O . MET A 1 104 ? 22.084 -11.959 -4.370 1.00 49.59 104 MET A O 1
ATOM 828 N N . LEU A 1 105 ? 21.718 -12.604 -2.239 1.00 52.12 105 LEU A N 1
ATOM 829 C CA . LEU A 1 105 ? 20.547 -11.762 -2.025 1.00 52.12 105 LEU A CA 1
ATOM 830 C C . LEU A 1 105 ? 20.903 -10.552 -1.161 1.00 52.12 105 LEU A C 1
ATOM 832 O O . LEU A 1 105 ? 21.289 -10.689 -0.001 1.00 52.12 105 LEU A O 1
ATOM 836 N N . LYS A 1 106 ? 20.755 -9.352 -1.721 1.00 63.00 106 LYS A N 1
ATOM 837 C CA . LYS A 1 106 ? 21.045 -8.095 -1.026 1.00 63.00 106 LYS A CA 1
ATOM 838 C C . LYS A 1 106 ? 19.763 -7.335 -0.748 1.00 63.00 106 LYS A C 1
ATOM 840 O O . LYS A 1 106 ? 18.944 -7.148 -1.642 1.00 63.00 106 LYS A O 1
ATOM 845 N N . VAL A 1 107 ? 19.611 -6.861 0.482 1.00 64.88 107 VAL A N 1
ATOM 846 C CA . VAL A 1 107 ? 18.528 -5.945 0.838 1.00 64.88 107 VAL A CA 1
ATOM 847 C C . VAL A 1 107 ? 18.888 -4.554 0.325 1.00 64.88 107 VAL A C 1
ATOM 849 O O . VAL A 1 107 ? 19.901 -3.982 0.721 1.00 64.88 107 VAL A O 1
ATOM 852 N N . VAL A 1 108 ? 18.067 -4.020 -0.573 1.00 62.06 108 VAL A N 1
ATOM 853 C CA . VAL A 1 108 ? 18.238 -2.686 -1.167 1.00 62.06 108 VAL A CA 1
ATOM 854 C C . VAL A 1 108 ? 17.436 -1.642 -0.385 1.00 62.06 108 VAL A C 1
ATOM 856 O O . VAL A 1 108 ? 17.897 -0.511 -0.211 1.00 62.06 108 VAL A O 1
ATOM 859 N N . ALA A 1 109 ? 16.254 -2.019 0.113 1.00 67.44 109 ALA A N 1
ATOM 860 C CA . ALA A 1 109 ? 15.399 -1.171 0.941 1.00 67.44 109 ALA A CA 1
ATOM 861 C C . ALA A 1 109 ? 14.485 -1.998 1.866 1.00 67.44 109 ALA A C 1
ATOM 863 O O . ALA A 1 109 ? 14.050 -3.093 1.502 1.00 67.44 109 ALA A O 1
ATOM 864 N N . GLY A 1 110 ? 14.174 -1.438 3.041 1.00 56.41 110 GLY A N 1
ATOM 865 C CA . GLY A 1 110 ? 13.409 -2.093 4.109 1.00 56.41 110 GLY A CA 1
ATOM 866 C C . GLY A 1 110 ? 14.272 -2.978 5.020 1.00 56.41 110 GLY A C 1
ATOM 867 O O . GLY A 1 110 ? 15.383 -3.358 4.665 1.00 56.41 110 GLY A O 1
ATOM 868 N N . THR A 1 111 ? 13.782 -3.305 6.217 1.00 56.34 111 THR A N 1
ATOM 869 C CA . THR A 1 111 ? 14.427 -4.258 7.139 1.00 56.34 111 THR A CA 1
ATOM 870 C C . THR A 1 111 ? 13.625 -5.564 7.169 1.00 56.34 111 THR A C 1
ATOM 872 O O . THR A 1 111 ? 12.441 -5.533 7.504 1.00 56.34 111 THR A O 1
ATOM 875 N N . PRO A 1 112 ? 14.193 -6.727 6.795 1.00 55.38 112 PRO A N 1
ATOM 876 C CA . PRO A 1 112 ? 13.498 -8.012 6.904 1.00 55.38 112 PRO A CA 1
ATOM 877 C C . PRO A 1 112 ? 13.188 -8.342 8.371 1.00 55.38 112 PRO A C 1
ATOM 879 O O . PRO A 1 112 ? 14.074 -8.223 9.215 1.00 55.38 112 PRO A O 1
ATOM 882 N N . ASP A 1 113 ? 11.956 -8.760 8.675 1.00 56.25 113 ASP A N 1
ATOM 883 C CA . ASP A 1 113 ? 11.634 -9.393 9.960 1.00 56.25 113 ASP A CA 1
ATOM 884 C C . ASP A 1 113 ? 11.721 -10.925 9.824 1.00 56.25 113 ASP A C 1
ATOM 886 O O . ASP A 1 113 ? 11.924 -11.441 8.725 1.00 56.25 113 ASP A O 1
ATOM 890 N N . SER A 1 114 ? 11.608 -11.674 10.924 1.00 50.09 114 SER A N 1
ATOM 891 C CA . SER A 1 114 ? 11.750 -13.139 10.902 1.00 50.09 114 SER A CA 1
ATOM 892 C C . SER A 1 114 ? 10.708 -13.852 10.032 1.00 50.09 114 SER A C 1
ATOM 894 O O . SER A 1 114 ? 11.038 -14.853 9.398 1.00 50.09 114 SER A O 1
ATOM 896 N N . SER A 1 115 ? 9.478 -13.334 9.963 1.00 55.12 115 SER A N 1
ATOM 897 C CA . SER A 1 115 ? 8.403 -13.904 9.140 1.00 55.12 115 SER A CA 1
ATOM 898 C C . SER A 1 115 ? 8.644 -13.658 7.653 1.00 55.12 115 SER A C 1
ATOM 900 O O . SER A 1 115 ? 8.466 -14.548 6.818 1.00 55.12 115 SER A O 1
ATOM 902 N N . ASP A 1 116 ? 9.152 -12.472 7.332 1.00 52.41 116 ASP A N 1
ATOM 903 C CA . ASP A 1 116 ? 9.540 -12.118 5.983 1.00 52.41 116 ASP A CA 1
ATOM 904 C C . ASP A 1 116 ? 10.795 -12.886 5.572 1.00 52.41 116 ASP A C 1
ATOM 906 O O . ASP A 1 116 ? 10.908 -13.256 4.418 1.00 52.41 116 ASP A O 1
ATOM 910 N N . LEU A 1 117 ? 11.704 -13.216 6.491 1.00 57.00 117 LEU A N 1
ATOM 911 C CA . LEU A 1 117 ? 12.904 -14.009 6.213 1.00 57.00 117 LEU A CA 1
ATOM 912 C C . LEU A 1 117 ? 12.598 -15.457 5.818 1.00 57.00 117 LEU A C 1
ATOM 914 O O . LEU A 1 117 ? 13.220 -15.968 4.888 1.00 57.00 117 LEU A O 1
ATOM 918 N N . GLU A 1 118 ? 11.649 -16.125 6.476 1.00 57.06 118 GLU A N 1
ATOM 919 C CA . GLU A 1 118 ? 11.228 -17.476 6.072 1.00 57.06 118 GLU A CA 1
ATOM 920 C C . GLU A 1 118 ? 10.556 -17.465 4.702 1.00 57.06 118 GLU A C 1
ATOM 922 O O . GLU A 1 118 ? 10.841 -18.323 3.863 1.00 57.06 118 GLU A O 1
ATOM 927 N N . LYS A 1 119 ? 9.720 -16.455 4.437 1.00 61.38 119 LYS A N 1
ATOM 928 C CA . LYS A 1 119 ? 9.065 -16.318 3.138 1.00 61.38 119 LYS A CA 1
ATOM 929 C C . LYS A 1 119 ? 10.042 -15.863 2.060 1.00 61.38 119 LYS A C 1
ATOM 931 O O . LYS A 1 119 ? 9.954 -16.370 0.959 1.00 61.38 119 LYS A O 1
ATOM 936 N N . ILE A 1 120 ? 11.032 -15.027 2.376 1.00 55.50 120 ILE A N 1
ATOM 937 C CA . ILE A 1 120 ? 12.149 -14.673 1.489 1.00 55.50 120 ILE A CA 1
ATOM 938 C C . ILE A 1 120 ? 13.000 -15.902 1.187 1.00 55.50 120 ILE A C 1
ATOM 940 O O . ILE A 1 120 ? 13.352 -16.072 0.033 1.00 55.50 120 ILE A O 1
ATOM 944 N N . ARG A 1 121 ? 13.279 -16.791 2.150 1.00 53.16 121 ARG A N 1
ATOM 945 C CA . ARG A 1 121 ? 13.960 -18.076 1.890 1.00 53.16 121 ARG A CA 1
ATOM 946 C C . ARG A 1 121 ? 13.118 -19.014 1.026 1.00 53.16 121 ARG A C 1
ATOM 948 O O . ARG A 1 121 ? 13.648 -19.705 0.162 1.00 53.16 121 ARG A O 1
ATOM 955 N N . PHE A 1 122 ? 11.803 -19.042 1.239 1.00 52.97 122 PHE A N 1
ATOM 956 C CA . PHE A 1 122 ? 10.877 -19.821 0.416 1.00 52.97 122 PHE A CA 1
ATOM 957 C C . PHE A 1 122 ? 10.768 -19.257 -1.007 1.00 52.97 122 PHE A C 1
ATOM 959 O O . PHE A 1 122 ? 10.779 -20.004 -1.984 1.00 52.97 122 PHE A O 1
ATOM 966 N N . THR A 1 123 ? 10.737 -17.933 -1.128 1.00 52.00 123 THR A N 1
ATOM 967 C CA . THR A 1 123 ? 10.803 -17.205 -2.389 1.00 52.00 123 THR A CA 1
ATOM 968 C C . THR A 1 123 ? 12.181 -17.375 -3.020 1.00 52.00 123 THR A C 1
ATOM 970 O O . THR A 1 123 ? 12.227 -17.583 -4.210 1.00 52.00 123 THR A O 1
ATOM 973 N N . GLU A 1 124 ? 13.289 -17.424 -2.280 1.00 50.41 124 GLU A N 1
ATOM 974 C CA . GLU A 1 124 ? 14.642 -17.707 -2.783 1.00 50.41 124 GLU A CA 1
ATOM 975 C C . GLU A 1 124 ? 14.721 -19.116 -3.376 1.00 50.41 124 GLU A C 1
ATOM 977 O O . GLU A 1 124 ? 15.160 -19.264 -4.513 1.00 50.41 124 GLU A O 1
ATOM 982 N N . MET A 1 125 ? 14.202 -20.135 -2.680 1.00 47.94 125 MET A N 1
ATOM 983 C CA . MET A 1 125 ? 14.088 -21.490 -3.234 1.00 47.94 125 MET A CA 1
ATOM 984 C C . MET A 1 125 ? 13.230 -21.500 -4.506 1.00 47.94 125 MET A C 1
ATOM 986 O O . MET A 1 125 ? 13.657 -22.048 -5.517 1.00 47.94 125 MET A O 1
ATOM 990 N N . ARG A 1 126 ? 12.079 -20.812 -4.512 1.00 47.69 126 ARG A N 1
ATOM 991 C CA . ARG A 1 126 ? 11.223 -20.681 -5.707 1.00 47.69 126 ARG A CA 1
ATOM 992 C C . ARG A 1 126 ? 11.813 -19.789 -6.804 1.00 47.69 126 ARG A C 1
ATOM 994 O O . ARG A 1 126 ? 11.476 -19.991 -7.962 1.00 47.69 126 ARG A O 1
ATOM 1001 N N . LEU A 1 127 ? 12.669 -18.822 -6.496 1.00 47.31 127 LEU A N 1
ATOM 1002 C CA . LEU A 1 127 ? 13.343 -17.926 -7.445 1.00 47.31 127 LEU A CA 1
ATOM 1003 C C . LEU A 1 127 ? 14.538 -18.638 -8.092 1.00 47.31 127 LEU A C 1
ATOM 1005 O O . LEU A 1 127 ? 14.772 -18.481 -9.287 1.00 47.31 127 LEU A O 1
ATOM 1009 N N . VAL A 1 128 ? 15.240 -19.487 -7.336 1.00 45.72 128 VAL A N 1
ATOM 1010 C CA . VAL A 1 128 ? 16.267 -20.404 -7.853 1.00 45.72 128 VAL A CA 1
ATOM 1011 C C . VAL A 1 128 ? 15.635 -21.480 -8.749 1.00 45.72 128 VAL A C 1
ATOM 1013 O O . VAL A 1 128 ? 16.218 -21.829 -9.773 1.00 45.72 128 VAL A O 1
ATOM 1016 N N . GLU A 1 129 ? 14.423 -21.953 -8.432 1.00 40.75 129 GLU A N 1
ATOM 1017 C CA . GLU A 1 129 ? 13.705 -22.961 -9.234 1.00 40.75 129 GLU A CA 1
ATOM 1018 C C . GLU A 1 129 ? 12.911 -22.367 -10.423 1.00 40.75 129 GLU A C 1
ATOM 1020 O O . GLU A 1 129 ? 12.831 -22.986 -11.486 1.00 40.75 129 GLU A O 1
ATOM 1025 N N . SER A 1 130 ? 12.365 -21.148 -10.303 1.00 35.84 130 SER A N 1
ATOM 1026 C CA . SER A 1 130 ? 11.604 -20.462 -11.371 1.00 35.84 130 SER A CA 1
ATOM 1027 C C . SER A 1 130 ? 12.469 -19.687 -12.362 1.00 35.84 130 SER A C 1
ATOM 1029 O O . SER A 1 130 ? 11.973 -19.339 -13.434 1.00 35.84 130 SER A O 1
ATOM 1031 N N . SER A 1 131 ? 13.776 -19.539 -12.111 1.00 40.88 131 SER A N 1
ATOM 1032 C CA . SER A 1 131 ? 14.732 -18.993 -13.088 1.00 40.88 131 SER A CA 1
ATOM 1033 C C . SER A 1 131 ? 14.703 -19.719 -14.448 1.00 40.88 131 SER A C 1
ATOM 1035 O O . SER A 1 131 ? 15.136 -19.139 -15.438 1.00 40.88 131 SER A O 1
ATOM 1037 N N . ASN A 1 132 ? 14.174 -20.950 -14.523 1.00 36.19 132 ASN A N 1
ATOM 1038 C CA . ASN A 1 132 ? 13.992 -21.700 -15.774 1.00 36.19 132 ASN A CA 1
ATOM 1039 C C . ASN A 1 132 ? 12.610 -21.528 -16.441 1.00 36.19 132 ASN A C 1
ATOM 1041 O O . ASN A 1 132 ? 12.444 -21.933 -17.589 1.00 36.19 132 ASN A O 1
ATOM 1045 N N . ARG A 1 133 ? 11.613 -20.951 -15.755 1.00 36.66 133 ARG A N 1
ATOM 1046 C CA . ARG A 1 133 ? 10.272 -20.659 -16.311 1.00 36.66 133 ARG A CA 1
ATOM 1047 C C . ARG A 1 133 ? 10.003 -19.167 -16.515 1.00 36.66 133 ARG A C 1
ATOM 1049 O O . ARG A 1 133 ? 9.121 -18.830 -17.297 1.00 36.66 133 ARG A O 1
ATOM 1056 N N . GLN A 1 134 ? 10.813 -18.284 -15.933 1.00 35.56 134 GLN A N 1
ATOM 1057 C CA . GLN A 1 134 ? 10.740 -16.826 -16.105 1.00 35.56 134 GLN A CA 1
ATOM 1058 C C . GLN A 1 134 ? 11.226 -16.327 -17.488 1.00 35.56 134 GLN A C 1
ATOM 1060 O O . GLN A 1 134 ? 11.686 -15.200 -17.625 1.00 35.56 134 GLN A O 1
ATOM 1065 N N . ILE A 1 135 ? 11.127 -17.172 -18.519 1.00 45.91 135 ILE A N 1
ATOM 1066 C CA . ILE A 1 135 ? 11.283 -16.819 -19.940 1.00 45.91 135 ILE A CA 1
ATOM 1067 C C . ILE A 1 135 ? 9.923 -16.369 -20.530 1.00 45.91 135 ILE A C 1
ATOM 1069 O O . ILE A 1 135 ? 9.862 -15.961 -21.679 1.00 45.91 135 ILE A O 1
ATOM 1073 N N . GLN A 1 136 ? 8.822 -16.421 -19.760 1.00 41.19 136 GLN A N 1
ATOM 1074 C CA . GLN A 1 136 ? 7.459 -16.150 -20.258 1.00 41.19 136 GLN A CA 1
ATOM 1075 C C . GLN A 1 136 ? 6.722 -14.950 -19.630 1.00 41.19 136 GLN A C 1
ATOM 1077 O O . GLN A 1 136 ? 5.595 -14.682 -20.033 1.00 41.19 136 GLN A O 1
ATOM 1082 N N . ILE A 1 137 ? 7.312 -14.221 -18.675 1.00 41.81 137 ILE A N 1
ATOM 1083 C CA . ILE A 1 137 ? 6.614 -13.155 -17.921 1.00 41.81 137 ILE A CA 1
ATOM 1084 C C . ILE A 1 137 ? 7.350 -11.827 -18.094 1.00 41.81 137 ILE A C 1
ATOM 1086 O O . ILE A 1 137 ? 7.909 -11.261 -17.164 1.00 41.81 137 ILE A O 1
ATOM 1090 N N . ASN A 1 138 ? 7.399 -11.349 -19.330 1.00 43.16 138 ASN A N 1
ATOM 1091 C CA . ASN A 1 138 ? 7.557 -9.924 -19.595 1.00 43.16 138 ASN A CA 1
ATOM 1092 C C . ASN A 1 138 ? 6.447 -9.500 -20.556 1.00 43.16 138 ASN A C 1
ATOM 1094 O O . ASN A 1 138 ? 6.668 -8.837 -21.552 1.00 43.16 138 ASN A O 1
ATOM 1098 N N . THR A 1 139 ? 5.209 -9.898 -20.302 1.00 49.75 139 THR A N 1
ATOM 1099 C CA . THR A 1 139 ? 4.102 -9.814 -21.262 1.00 49.75 139 THR A CA 1
ATOM 1100 C C . THR A 1 139 ? 3.717 -8.400 -21.686 1.00 49.75 139 THR A C 1
ATOM 1102 O O . THR A 1 139 ? 2.996 -8.283 -22.661 1.00 49.75 139 THR A O 1
ATOM 1105 N N . LYS A 1 140 ? 4.181 -7.306 -21.068 1.00 49.75 140 LYS A N 1
ATOM 1106 C CA . LYS A 1 140 ? 3.988 -5.954 -21.632 1.00 49.75 140 LYS A CA 1
ATOM 1107 C C . LYS A 1 140 ? 5.244 -5.410 -22.295 1.00 49.75 140 LYS A C 1
ATOM 1109 O O . LYS A 1 140 ? 5.144 -4.931 -23.414 1.00 49.75 140 LYS A O 1
ATOM 1114 N N . THR A 1 141 ? 6.414 -5.549 -21.682 1.00 49.91 141 THR A N 1
ATOM 1115 C CA . THR A 1 141 ? 7.687 -5.151 -22.294 1.00 49.91 141 THR A CA 1
ATOM 1116 C C . THR A 1 141 ? 7.986 -6.021 -23.503 1.00 49.91 141 THR A C 1
ATOM 1118 O O . THR A 1 141 ? 8.241 -5.491 -24.562 1.00 49.91 141 THR A O 1
ATOM 1121 N N . GLU A 1 142 ? 7.829 -7.335 -23.412 1.00 48.44 142 GLU A N 1
ATOM 1122 C CA . GLU A 1 142 ? 7.917 -8.287 -24.515 1.00 48.44 142 GLU A CA 1
ATOM 1123 C C . GLU A 1 142 ? 6.747 -8.156 -25.491 1.00 48.44 142 GLU A C 1
ATOM 1125 O O . GLU A 1 142 ? 6.988 -8.354 -26.664 1.00 48.44 142 GLU A O 1
ATOM 1130 N N . ASN A 1 143 ? 5.520 -7.762 -25.109 1.00 52.44 143 ASN A N 1
ATOM 1131 C CA . ASN A 1 143 ? 4.469 -7.486 -26.112 1.00 52.44 143 ASN A CA 1
ATOM 1132 C C . ASN A 1 143 ? 4.614 -6.120 -26.783 1.00 52.44 143 ASN A C 1
ATOM 1134 O O . ASN A 1 143 ? 4.289 -6.014 -27.954 1.00 52.44 143 ASN A O 1
ATOM 1138 N N . GLN A 1 144 ? 5.106 -5.084 -26.106 1.00 49.88 144 GLN A N 1
ATOM 1139 C CA . GLN A 1 144 ? 5.413 -3.784 -26.707 1.00 49.88 144 GLN A CA 1
ATOM 1140 C C . GLN A 1 144 ? 6.699 -3.880 -27.525 1.00 49.88 144 GLN A C 1
ATOM 1142 O O . GLN A 1 144 ? 6.721 -3.411 -28.652 1.00 49.88 144 GLN A O 1
ATOM 1147 N N . ILE A 1 145 ? 7.728 -4.579 -27.038 1.00 49.72 145 ILE A N 1
ATOM 1148 C CA . ILE A 1 145 ? 8.891 -5.005 -27.825 1.00 49.72 145 ILE A CA 1
ATOM 1149 C C . ILE A 1 145 ? 8.392 -5.836 -28.989 1.00 49.72 145 ILE A C 1
ATOM 1151 O O . ILE A 1 145 ? 8.682 -5.465 -30.105 1.00 49.72 145 ILE A O 1
ATOM 1155 N N . ASN A 1 146 ? 7.611 -6.894 -28.799 1.00 49.34 146 ASN A N 1
ATOM 1156 C CA . ASN A 1 146 ? 7.108 -7.699 -29.904 1.00 49.34 146 ASN A CA 1
ATOM 1157 C C . ASN A 1 146 ? 6.199 -6.885 -30.808 1.00 49.34 146 ASN A C 1
ATOM 1159 O O . ASN A 1 146 ? 6.222 -7.176 -31.971 1.00 49.34 146 ASN A O 1
ATOM 1163 N N . GLN A 1 147 ? 5.473 -5.855 -30.391 1.00 52.72 147 GLN A N 1
ATOM 1164 C CA . GLN A 1 147 ? 4.725 -4.988 -31.315 1.00 52.72 147 GLN A CA 1
ATOM 1165 C C . GLN A 1 147 ? 5.650 -4.033 -32.086 1.00 52.72 147 GLN A C 1
ATOM 1167 O O . GLN A 1 147 ? 5.422 -3.771 -33.264 1.00 52.72 147 GLN A O 1
ATOM 1172 N N . LEU A 1 148 ? 6.723 -3.553 -31.452 1.00 47.38 148 LEU A N 1
ATOM 1173 C CA . LEU A 1 148 ? 7.754 -2.698 -32.055 1.00 47.38 148 LEU A CA 1
ATOM 1174 C C . LEU A 1 148 ? 8.799 -3.505 -32.865 1.00 47.38 148 LEU A C 1
ATOM 1176 O O . LEU A 1 148 ? 9.493 -2.948 -33.709 1.00 47.38 148 LEU A O 1
ATOM 1180 N N . THR A 1 149 ? 8.894 -4.818 -32.630 1.00 43.91 149 THR A N 1
ATOM 1181 C CA . THR A 1 149 ? 9.924 -5.764 -33.117 1.00 43.91 149 THR A CA 1
ATOM 1182 C C . THR A 1 149 ? 9.299 -6.941 -33.887 1.00 43.91 149 THR A C 1
ATOM 1184 O O . THR A 1 149 ? 10.024 -7.700 -34.522 1.00 43.91 149 THR A O 1
ATOM 1187 N N . SER A 1 150 ? 7.962 -7.090 -33.940 1.00 40.34 150 SER A N 1
ATOM 1188 C CA . SER A 1 150 ? 7.235 -8.105 -34.748 1.00 40.34 150 SER A CA 1
ATOM 1189 C C . SER A 1 150 ? 7.406 -7.905 -36.240 1.00 40.34 150 SER A C 1
ATOM 1191 O O . SER A 1 150 ? 6.964 -8.735 -37.032 1.00 40.34 150 SER A O 1
ATOM 1193 N N . ASN A 1 151 ? 8.168 -6.900 -36.640 1.00 43.72 151 ASN A N 1
ATOM 1194 C CA . ASN A 1 151 ? 8.968 -7.032 -37.831 1.00 43.72 151 ASN A CA 1
ATOM 1195 C C . ASN A 1 151 ? 10.066 -8.090 -37.577 1.00 43.72 151 ASN A C 1
ATOM 1197 O O . ASN A 1 151 ? 11.246 -7.783 -37.522 1.00 43.72 151 ASN A O 1
ATOM 1201 N N . ARG A 1 152 ? 9.713 -9.387 -37.559 1.00 41.16 152 ARG A N 1
ATOM 1202 C CA . ARG A 1 152 ? 10.648 -10.445 -38.019 1.00 41.16 152 ARG A CA 1
ATOM 1203 C C . ARG A 1 152 ? 11.140 -10.157 -39.450 1.00 41.16 152 ARG A C 1
ATOM 1205 O O . ARG A 1 152 ? 12.180 -10.652 -39.865 1.00 41.16 152 ARG A O 1
ATOM 1212 N N . GLN A 1 153 ? 10.416 -9.285 -40.147 1.00 40.03 153 GLN A N 1
ATOM 1213 C CA . GLN A 1 153 ? 10.810 -8.525 -41.323 1.00 40.03 153 GLN A CA 1
ATOM 1214 C C . GLN A 1 153 ? 12.119 -7.708 -41.148 1.00 40.03 153 GLN A C 1
ATOM 1216 O O . GLN A 1 153 ? 12.862 -7.544 -42.105 1.00 40.03 153 GLN A O 1
ATOM 1221 N N . PHE A 1 154 ? 12.459 -7.254 -39.936 1.00 46.31 154 PHE A N 1
ATOM 1222 C CA . PHE A 1 154 ? 13.542 -6.303 -39.645 1.00 46.31 154 PHE A CA 1
ATOM 1223 C C . PHE A 1 154 ? 14.947 -6.871 -39.886 1.00 46.31 154 PHE A C 1
ATOM 1225 O O . PHE A 1 154 ? 15.798 -6.215 -40.478 1.00 46.31 154 PHE A O 1
ATOM 1232 N N . ASN A 1 155 ? 15.175 -8.133 -39.510 1.00 41.31 155 ASN A N 1
ATOM 1233 C CA . ASN A 1 155 ? 16.439 -8.820 -39.799 1.00 41.31 155 ASN A CA 1
ATOM 1234 C C . ASN A 1 155 ? 16.517 -9.321 -41.252 1.00 41.31 155 ASN A C 1
ATOM 1236 O O . ASN A 1 155 ? 17.609 -9.594 -41.746 1.00 41.31 155 ASN A O 1
ATOM 1240 N N . PHE A 1 156 ? 15.379 -9.437 -41.946 1.00 39.62 156 PHE A N 1
ATOM 1241 C CA . PHE A 1 156 ? 15.328 -9.892 -43.336 1.00 39.62 156 PHE A CA 1
ATOM 1242 C C . PHE A 1 156 ? 15.488 -8.724 -44.331 1.00 39.62 156 PHE A C 1
ATOM 1244 O O . PHE A 1 156 ? 16.186 -8.874 -45.333 1.00 39.62 156 PHE A O 1
ATOM 1251 N N . GLU A 1 157 ? 14.961 -7.533 -44.026 1.00 41.22 157 GLU A N 1
ATOM 1252 C CA . GLU A 1 157 ? 15.017 -6.341 -44.896 1.00 41.22 157 GLU A CA 1
ATOM 1253 C C . GLU A 1 157 ? 16.372 -5.621 -44.903 1.00 41.22 157 GLU A C 1
ATOM 1255 O O . GLU A 1 157 ? 16.742 -5.033 -45.916 1.00 41.22 157 GLU A O 1
ATOM 1260 N N . ILE A 1 158 ? 17.182 -5.738 -43.845 1.00 49.47 158 ILE A N 1
ATOM 1261 C CA . ILE A 1 158 ? 18.577 -5.252 -43.879 1.00 49.47 158 ILE A CA 1
ATOM 1262 C C . ILE A 1 158 ? 19.406 -6.051 -44.906 1.00 49.47 158 ILE A C 1
ATOM 1264 O O . ILE A 1 158 ? 20.376 -5.538 -45.464 1.00 49.47 158 ILE A O 1
ATOM 1268 N N . SER A 1 159 ? 19.008 -7.296 -45.202 1.00 43.84 159 SER A N 1
ATOM 1269 C CA . SER A 1 159 ? 19.750 -8.194 -46.094 1.00 43.84 159 SER A CA 1
ATOM 1270 C C . SER A 1 159 ? 19.367 -8.100 -47.578 1.00 43.84 159 SER A C 1
ATOM 1272 O O . SER A 1 159 ? 20.112 -8.608 -48.417 1.00 43.84 159 SER A O 1
ATOM 1274 N N . GLN A 1 160 ? 18.253 -7.443 -47.935 1.00 42.75 160 GLN A N 1
ATOM 1275 C CA . GLN A 1 160 ? 17.813 -7.310 -49.330 1.00 42.75 160 GLN A CA 1
ATOM 1276 C C . GLN A 1 160 ? 17.299 -5.898 -49.649 1.00 42.75 160 GLN A C 1
ATOM 1278 O O . GLN A 1 160 ? 16.185 -5.521 -49.316 1.00 42.75 160 GLN A O 1
ATOM 1283 N N . THR A 1 161 ? 18.151 -5.135 -50.337 1.00 47.75 161 THR A N 1
ATOM 1284 C CA . THR A 1 161 ? 17.835 -4.076 -51.318 1.00 47.75 161 THR A CA 1
ATOM 1285 C C . THR A 1 161 ? 16.379 -3.583 -51.410 1.00 47.75 161 THR A C 1
ATOM 1287 O O . THR A 1 161 ? 15.616 -4.134 -52.194 1.00 47.75 161 THR A O 1
ATOM 1290 N N . SER A 1 162 ? 16.056 -2.468 -50.737 1.00 42.06 162 SER A N 1
ATOM 1291 C CA . SER A 1 162 ? 15.518 -1.211 -51.319 1.00 42.06 162 SER A CA 1
ATOM 1292 C C . SER A 1 162 ? 14.857 -0.339 -50.238 1.00 42.06 162 SER A C 1
ATOM 1294 O O . SER A 1 162 ? 13.834 -0.727 -49.696 1.00 42.06 162 SER A O 1
ATOM 1296 N N . GLN A 1 163 ? 15.441 0.836 -49.954 1.00 46.31 163 GLN A N 1
ATOM 1297 C CA . GLN A 1 163 ? 14.929 1.886 -49.050 1.00 46.31 163 GLN A CA 1
ATOM 1298 C C . GLN A 1 163 ? 14.412 1.396 -47.686 1.00 46.31 163 GLN A C 1
ATOM 1300 O O . GLN A 1 163 ? 13.214 1.294 -47.452 1.00 46.31 163 GLN A O 1
ATOM 1305 N N . ILE A 1 164 ? 15.336 1.213 -46.737 1.00 52.53 164 ILE A N 1
ATOM 1306 C CA . ILE A 1 164 ? 14.985 1.261 -45.314 1.00 52.53 164 ILE A CA 1
ATOM 1307 C C . ILE A 1 164 ? 14.319 2.624 -45.081 1.00 52.53 164 ILE A C 1
ATOM 1309 O O . ILE A 1 164 ? 14.955 3.657 -45.326 1.00 52.53 164 ILE A O 1
ATOM 1313 N N . ASP A 1 165 ? 13.066 2.646 -44.619 1.00 58.97 165 ASP A N 1
ATOM 1314 C CA . ASP A 1 165 ? 12.449 3.856 -44.071 1.00 58.97 165 ASP A CA 1
ATOM 1315 C C . ASP A 1 165 ? 13.151 4.190 -42.751 1.00 58.97 165 ASP A C 1
ATOM 1317 O O . ASP A 1 165 ? 12.709 3.882 -41.642 1.00 58.97 165 ASP A O 1
ATOM 1321 N N . THR A 1 166 ? 14.349 4.754 -42.899 1.00 64.94 166 THR A N 1
ATOM 1322 C CA . THR A 1 166 ? 15.222 5.114 -41.787 1.00 64.94 166 THR A CA 1
ATOM 1323 C C . THR A 1 166 ? 14.507 6.059 -40.827 1.00 64.94 166 THR A C 1
ATOM 1325 O O . THR A 1 166 ? 14.739 5.951 -39.629 1.00 64.94 166 THR A O 1
ATOM 1328 N N . GLY A 1 167 ? 13.604 6.916 -41.324 1.00 66.62 167 GLY A N 1
ATOM 1329 C CA . GLY A 1 167 ? 12.796 7.833 -40.521 1.00 66.62 167 GLY A CA 1
ATOM 1330 C C . GLY A 1 167 ? 11.877 7.100 -39.550 1.00 66.62 167 GLY A C 1
ATOM 1331 O O . GLY A 1 167 ? 11.999 7.295 -38.341 1.00 66.62 167 GLY A O 1
ATOM 1332 N N . HIS A 1 168 ? 11.034 6.196 -40.055 1.00 74.19 168 HIS A N 1
ATOM 1333 C CA . HIS A 1 168 ? 10.132 5.405 -39.208 1.00 74.19 168 HIS A CA 1
ATOM 1334 C C . HIS A 1 168 ? 10.899 4.569 -38.174 1.00 74.19 168 HIS A C 1
ATOM 1336 O O . HIS A 1 168 ? 10.501 4.448 -37.010 1.00 74.19 168 HIS A O 1
ATOM 1342 N N . LEU A 1 169 ? 12.037 3.999 -38.572 1.00 75.06 169 LEU A N 1
ATOM 1343 C CA . LEU A 1 169 ? 12.872 3.225 -37.663 1.00 75.06 169 LEU A CA 1
ATOM 1344 C C . LEU A 1 169 ? 13.492 4.091 -36.552 1.00 75.06 169 LEU A C 1
ATOM 1346 O O . LEU A 1 169 ? 13.487 3.686 -35.389 1.00 75.06 169 LEU A O 1
ATOM 1350 N N . TYR A 1 170 ? 13.989 5.287 -36.877 1.00 79.44 170 TYR A N 1
ATOM 1351 C CA . TYR A 1 170 ? 14.490 6.220 -35.865 1.00 79.44 170 TYR A CA 1
ATOM 1352 C C . TYR A 1 170 ? 13.420 6.560 -34.834 1.00 79.44 170 TYR A C 1
ATOM 1354 O O . TYR A 1 170 ? 13.689 6.495 -33.636 1.00 79.44 170 TYR A O 1
ATOM 1362 N N . GLU A 1 171 ? 12.216 6.907 -35.287 1.00 80.06 171 GLU A N 1
ATOM 1363 C CA . GLU A 1 171 ? 11.105 7.260 -34.401 1.00 80.06 171 GLU A CA 1
ATOM 1364 C C . GLU A 1 171 ? 10.718 6.089 -33.494 1.00 80.06 171 GLU A C 1
ATOM 1366 O O . GLU A 1 171 ? 10.507 6.280 -32.296 1.00 80.06 171 GLU A O 1
ATOM 1371 N N . THR A 1 172 ? 10.721 4.870 -34.038 1.00 80.81 172 THR A N 1
ATOM 1372 C CA . THR A 1 172 ? 10.437 3.638 -33.288 1.00 80.81 172 THR A CA 1
ATOM 1373 C C . THR A 1 172 ? 11.473 3.399 -32.187 1.00 80.81 172 THR A C 1
ATOM 1375 O O . THR A 1 172 ? 11.108 3.190 -31.027 1.00 80.81 172 THR A O 1
ATOM 1378 N N . LEU A 1 173 ? 12.769 3.466 -32.516 1.00 82.88 173 LEU A N 1
ATOM 1379 C CA . LEU A 1 173 ? 13.849 3.274 -31.541 1.00 82.88 173 LEU A CA 1
ATOM 1380 C C . LEU A 1 173 ? 13.863 4.382 -30.484 1.00 82.88 173 LEU A C 1
ATOM 1382 O O . LEU A 1 173 ? 14.078 4.109 -29.305 1.00 82.88 173 LEU A O 1
ATOM 1386 N N . LEU A 1 174 ? 13.580 5.621 -30.883 1.00 85.19 174 LEU A N 1
ATOM 1387 C CA . LEU A 1 174 ? 13.503 6.758 -29.974 1.00 85.19 174 LEU A CA 1
ATOM 1388 C C . LEU A 1 174 ? 12.333 6.625 -28.991 1.00 85.19 174 LEU A C 1
ATOM 1390 O O . LEU A 1 174 ? 12.503 6.826 -27.788 1.00 85.19 174 LEU A O 1
ATOM 1394 N N . ALA A 1 175 ? 11.146 6.265 -29.484 1.00 83.06 175 ALA A N 1
ATOM 1395 C CA . ALA A 1 175 ? 9.978 6.018 -28.644 1.00 83.06 175 ALA A CA 1
ATOM 1396 C C . ALA A 1 175 ? 10.239 4.869 -27.659 1.00 83.06 175 ALA A C 1
ATOM 1398 O O . ALA A 1 175 ? 9.954 5.003 -26.467 1.00 83.06 175 ALA A O 1
ATOM 1399 N N . ARG A 1 176 ? 10.859 3.784 -28.139 1.00 84.12 176 ARG A N 1
ATOM 1400 C CA . ARG A 1 176 ? 11.283 2.649 -27.314 1.00 84.12 176 ARG A CA 1
ATOM 1401 C C . ARG A 1 176 ? 12.257 3.081 -26.216 1.00 84.12 176 ARG A C 1
ATOM 1403 O O . ARG A 1 176 ? 12.029 2.767 -25.051 1.00 84.12 176 ARG A O 1
ATOM 1410 N N . ASN A 1 177 ? 13.294 3.847 -26.557 1.00 86.19 177 ASN A N 1
ATOM 1411 C CA . ASN A 1 177 ? 14.261 4.340 -25.577 1.00 86.19 177 ASN A CA 1
ATOM 1412 C C . ASN A 1 177 ? 13.588 5.194 -24.497 1.00 86.19 177 ASN A C 1
ATOM 1414 O O . ASN A 1 177 ? 13.849 5.008 -23.313 1.00 86.19 177 ASN A O 1
ATOM 1418 N N . ARG A 1 178 ? 12.677 6.092 -24.881 1.00 86.19 178 ARG A N 1
ATOM 1419 C CA . ARG A 1 178 ? 11.938 6.944 -23.934 1.00 86.19 178 ARG A CA 1
ATOM 1420 C C . ARG A 1 178 ? 11.033 6.162 -22.999 1.00 86.19 178 ARG A C 1
ATOM 1422 O O . ARG A 1 178 ? 10.951 6.504 -21.822 1.00 86.19 178 ARG A O 1
ATOM 1429 N N . MET A 1 179 ? 10.400 5.108 -23.500 1.00 85.81 179 MET A N 1
ATOM 1430 C CA . MET A 1 179 ? 9.624 4.197 -22.667 1.00 85.81 179 MET A CA 1
ATOM 1431 C C . MET A 1 179 ? 10.522 3.506 -21.629 1.00 85.81 179 MET A C 1
ATOM 1433 O O . MET A 1 179 ? 10.211 3.545 -20.441 1.00 85.81 179 MET A O 1
ATOM 1437 N N . PHE A 1 180 ? 11.675 2.974 -22.046 1.00 84.38 180 PHE A N 1
ATOM 1438 C CA . PHE A 1 180 ? 12.628 2.355 -21.120 1.00 84.38 180 PHE A CA 1
ATOM 1439 C C . PHE A 1 180 ? 13.216 3.340 -20.107 1.00 84.38 180 PHE A C 1
ATOM 1441 O O . PHE A 1 180 ? 13.400 2.980 -18.946 1.00 84.38 180 PHE A O 1
ATOM 1448 N N . MET A 1 181 ? 13.462 4.593 -20.501 1.00 87.38 181 MET A N 1
ATOM 1449 C CA . MET A 1 181 ? 13.918 5.630 -19.570 1.00 87.38 181 MET A CA 1
ATOM 1450 C C . MET A 1 181 ? 12.880 5.864 -18.471 1.00 87.38 181 MET A C 1
ATOM 1452 O O . MET A 1 181 ? 13.240 5.903 -17.297 1.00 87.38 181 MET A O 1
ATOM 1456 N N . ALA A 1 182 ? 11.598 5.964 -18.835 1.00 88.81 182 ALA A N 1
ATOM 1457 C CA . ALA A 1 182 ? 10.516 6.136 -17.870 1.00 88.81 182 ALA A CA 1
ATOM 1458 C C . ALA A 1 182 ? 10.390 4.933 -16.917 1.00 88.81 182 ALA A C 1
ATOM 1460 O O . ALA A 1 182 ? 10.202 5.122 -15.716 1.00 88.81 182 ALA A O 1
ATOM 1461 N N . GLU A 1 183 ? 10.542 3.704 -17.418 1.00 86.62 183 GLU A N 1
ATOM 1462 C CA . GLU A 1 183 ? 10.538 2.499 -16.578 1.00 86.62 183 GLU A CA 1
ATOM 1463 C C . GLU A 1 183 ? 11.707 2.476 -15.585 1.00 86.62 183 GLU A C 1
ATOM 1465 O O . GLU A 1 183 ? 11.486 2.301 -14.386 1.00 86.62 183 GLU A O 1
ATOM 1470 N N . LEU A 1 184 ? 12.940 2.723 -16.043 1.00 88.94 184 LEU A N 1
ATOM 1471 C CA . LEU A 1 184 ? 14.110 2.774 -15.157 1.00 88.94 184 LEU A CA 1
ATOM 1472 C C . LEU A 1 184 ? 13.963 3.887 -14.105 1.00 88.94 184 LEU A C 1
ATOM 1474 O O . LEU A 1 184 ? 14.259 3.671 -12.929 1.00 88.94 184 LEU A O 1
ATOM 1478 N N . GLN A 1 185 ? 13.434 5.052 -14.486 1.00 90.62 185 GLN A N 1
ATOM 1479 C CA . GLN A 1 185 ? 13.132 6.138 -13.547 1.00 90.62 185 GLN A CA 1
ATOM 1480 C C . GLN A 1 185 ? 12.061 5.740 -12.519 1.00 90.62 185 GLN A C 1
ATOM 1482 O O . GLN A 1 185 ? 12.214 6.042 -11.332 1.00 90.62 185 GLN A O 1
ATOM 1487 N N . ASN A 1 186 ? 11.012 5.020 -12.930 1.00 91.06 186 ASN A N 1
ATOM 1488 C CA . ASN A 1 186 ? 9.993 4.494 -12.018 1.00 91.06 186 ASN A CA 1
ATOM 1489 C C . ASN A 1 186 ? 10.581 3.482 -11.025 1.00 91.06 186 ASN A C 1
ATOM 1491 O O . ASN A 1 186 ? 10.251 3.543 -9.838 1.00 91.06 186 ASN A O 1
ATOM 1495 N N . LEU A 1 187 ? 11.495 2.609 -11.466 1.00 89.81 187 LEU A N 1
ATOM 1496 C CA . LEU A 1 187 ? 12.216 1.687 -10.581 1.00 89.81 187 LEU A CA 1
ATOM 1497 C C . LEU A 1 187 ? 13.077 2.445 -9.561 1.00 89.81 187 LEU A C 1
ATOM 1499 O O . LEU A 1 187 ? 13.027 2.145 -8.366 1.00 89.81 187 LEU A O 1
ATOM 1503 N N . MET A 1 188 ? 13.820 3.468 -9.995 1.00 88.94 188 MET A N 1
ATOM 1504 C CA . MET A 1 188 ? 14.621 4.314 -9.096 1.00 88.94 188 MET A CA 1
ATOM 1505 C C . MET A 1 188 ? 13.753 5.025 -8.048 1.00 88.94 188 MET A C 1
ATOM 1507 O O . MET A 1 188 ? 14.104 5.063 -6.861 1.00 88.94 188 MET A O 1
ATOM 1511 N N . LEU A 1 189 ? 12.608 5.570 -8.468 1.00 90.00 189 LEU A N 1
ATOM 1512 C CA . LEU A 1 189 ? 11.643 6.201 -7.572 1.00 90.00 189 LEU A CA 1
ATOM 1513 C C . LEU A 1 189 ? 11.088 5.191 -6.564 1.00 90.00 189 LEU A C 1
ATOM 1515 O O . LEU A 1 189 ? 11.078 5.471 -5.367 1.00 90.00 189 LEU A O 1
ATOM 1519 N N . ALA A 1 190 ? 10.687 4.004 -7.019 1.00 90.50 190 ALA A N 1
ATOM 1520 C CA . ALA A 1 190 ? 10.143 2.964 -6.155 1.00 90.50 190 ALA A CA 1
ATOM 1521 C C . ALA A 1 190 ? 11.154 2.482 -5.111 1.00 90.50 190 ALA A C 1
ATOM 1523 O O . ALA A 1 190 ? 10.804 2.349 -3.942 1.00 90.50 190 ALA A O 1
ATOM 1524 N N . ILE A 1 191 ? 12.424 2.305 -5.489 1.00 88.12 191 ILE A N 1
ATOM 1525 C CA . ILE A 1 191 ? 13.503 1.997 -4.537 1.00 88.12 191 ILE A CA 1
ATOM 1526 C C . ILE A 1 191 ? 13.652 3.116 -3.503 1.00 88.12 191 ILE A C 1
ATOM 1528 O O . ILE A 1 191 ? 13.853 2.851 -2.317 1.00 88.12 191 ILE A O 1
ATOM 1532 N N . THR A 1 192 ? 13.565 4.373 -3.937 1.00 87.31 192 THR A N 1
ATOM 1533 C CA . THR A 1 192 ? 13.695 5.533 -3.048 1.00 87.31 192 THR A CA 1
ATOM 1534 C C . THR A 1 192 ? 12.544 5.601 -2.047 1.00 87.31 192 THR A C 1
ATOM 1536 O O . THR A 1 192 ? 12.793 5.767 -0.854 1.00 87.31 192 THR A O 1
ATOM 1539 N N . LEU A 1 193 ? 11.307 5.404 -2.504 1.00 89.56 193 LEU A N 1
ATOM 1540 C CA . LEU A 1 193 ? 10.115 5.354 -1.656 1.00 89.56 193 LEU A CA 1
ATOM 1541 C C . LEU A 1 193 ? 10.136 4.147 -0.707 1.00 89.56 193 LEU A C 1
ATOM 1543 O O . LEU A 1 193 ? 9.818 4.282 0.474 1.00 89.56 193 LEU A O 1
ATOM 1547 N N . ALA A 1 194 ? 10.626 2.995 -1.163 1.00 87.56 194 ALA A N 1
ATOM 1548 C CA . ALA A 1 194 ? 10.737 1.806 -0.327 1.00 87.56 194 ALA A CA 1
ATOM 1549 C C . ALA A 1 194 ? 11.693 1.989 0.864 1.00 87.56 194 ALA A C 1
ATOM 1551 O O . ALA A 1 194 ? 11.506 1.360 1.905 1.00 87.56 194 ALA A O 1
ATOM 1552 N N . LYS A 1 195 ? 12.689 2.886 0.777 1.00 83.69 195 LYS A N 1
ATOM 1553 C CA . LYS A 1 195 ? 13.571 3.205 1.922 1.00 83.69 195 LYS A CA 1
ATOM 1554 C C . LYS A 1 195 ? 12.826 3.841 3.093 1.00 83.69 195 LYS A C 1
ATOM 1556 O O . LYS A 1 195 ? 13.293 3.734 4.223 1.00 83.69 195 LYS A O 1
ATOM 1561 N N . ILE A 1 196 ? 11.690 4.477 2.823 1.00 83.44 196 ILE A N 1
ATOM 1562 C CA . ILE A 1 196 ? 10.775 5.033 3.824 1.00 83.44 196 ILE A CA 1
ATOM 1563 C C . ILE A 1 196 ? 9.475 4.217 3.924 1.00 83.44 196 ILE A C 1
ATOM 1565 O O . ILE A 1 196 ? 8.485 4.709 4.451 1.00 83.44 196 ILE A O 1
ATOM 1569 N N . ASN A 1 197 ? 9.493 2.963 3.447 1.00 86.19 197 ASN A N 1
ATOM 1570 C CA . ASN A 1 197 ? 8.372 2.019 3.462 1.00 86.19 197 ASN A CA 1
ATOM 1571 C C . ASN A 1 197 ? 7.102 2.524 2.746 1.00 86.19 197 ASN A C 1
ATOM 1573 O O . ASN A 1 197 ? 5.990 2.195 3.142 1.00 86.19 197 ASN A O 1
ATOM 1577 N N . ILE A 1 198 ? 7.264 3.311 1.680 1.00 89.00 198 ILE A N 1
ATOM 1578 C CA . ILE A 1 198 ? 6.156 3.739 0.822 1.00 89.00 198 ILE A CA 1
ATOM 1579 C C . ILE A 1 198 ? 6.141 2.879 -0.438 1.00 89.00 198 ILE A C 1
ATOM 1581 O O . ILE A 1 198 ? 7.156 2.761 -1.130 1.00 89.00 198 ILE A O 1
ATOM 1585 N N . VAL A 1 199 ? 4.981 2.301 -0.753 1.00 90.62 199 VAL A N 1
ATOM 1586 C CA . VAL A 1 199 ? 4.789 1.533 -1.986 1.00 90.62 199 VAL A CA 1
ATOM 1587 C C . VAL A 1 199 ? 4.549 2.483 -3.156 1.00 90.62 199 VAL A C 1
ATOM 1589 O O . VAL A 1 199 ? 3.659 3.328 -3.113 1.00 90.62 199 VAL A O 1
ATOM 1592 N N . SER A 1 200 ? 5.335 2.337 -4.222 1.00 91.06 200 SER A N 1
ATOM 1593 C CA . SER A 1 200 ? 5.068 3.022 -5.487 1.00 91.06 200 SER A CA 1
ATOM 1594 C C . SER A 1 200 ? 4.054 2.213 -6.288 1.00 91.06 200 SER A C 1
ATOM 1596 O O . SER A 1 200 ? 4.312 1.056 -6.600 1.00 91.06 200 SER A O 1
ATOM 1598 N N . SER A 1 201 ? 2.923 2.804 -6.666 1.00 88.69 201 SER A N 1
ATOM 1599 C CA . SER A 1 201 ? 1.975 2.146 -7.574 1.00 88.69 201 SER A CA 1
ATOM 1600 C C . SER A 1 201 ? 2.510 2.041 -9.007 1.00 88.69 201 SER A C 1
ATOM 1602 O O . SER A 1 201 ? 2.066 1.181 -9.756 1.00 88.69 201 SER A O 1
ATOM 1604 N N . ASN A 1 202 ? 3.494 2.868 -9.388 1.00 85.88 202 ASN A N 1
ATOM 1605 C CA . ASN A 1 202 ? 4.035 2.917 -10.753 1.00 85.88 202 ASN A CA 1
ATOM 1606 C C . ASN A 1 202 ? 4.833 1.670 -11.163 1.00 85.88 202 ASN A C 1
ATOM 1608 O O . ASN A 1 202 ? 5.160 1.537 -12.340 1.00 85.88 202 ASN A O 1
ATOM 1612 N N . ILE A 1 203 ? 5.201 0.810 -10.209 1.00 85.75 203 ILE A N 1
ATOM 1613 C CA . ILE A 1 203 ? 5.888 -0.457 -10.497 1.00 85.75 203 ILE A CA 1
ATOM 1614 C C . ILE A 1 203 ? 4.927 -1.631 -10.647 1.00 85.75 203 ILE A C 1
ATOM 1616 O O . ILE A 1 203 ? 5.353 -2.670 -11.117 1.00 85.75 203 ILE A O 1
ATOM 1620 N N . LEU A 1 204 ? 3.663 -1.485 -10.246 1.00 85.25 204 LEU A N 1
ATOM 1621 C CA . LEU A 1 204 ? 2.700 -2.575 -10.333 1.00 85.25 204 LEU A CA 1
ATOM 1622 C C . LEU A 1 204 ? 2.190 -2.694 -11.763 1.00 85.25 204 LEU A C 1
ATOM 1624 O O . LEU A 1 204 ? 1.703 -1.715 -12.340 1.00 85.25 204 LEU A O 1
ATOM 1628 N N . ASP A 1 205 ? 2.288 -3.893 -12.321 1.00 81.88 205 ASP A N 1
ATOM 1629 C CA . ASP A 1 205 ? 1.693 -4.206 -13.610 1.00 81.88 205 ASP A CA 1
ATOM 1630 C C . ASP A 1 205 ? 0.279 -4.794 -13.466 1.00 81.88 205 ASP A C 1
ATOM 1632 O O . ASP A 1 205 ? -0.329 -4.805 -12.396 1.00 81.88 205 ASP A O 1
ATOM 1636 N N . HIS A 1 206 ? -0.300 -5.214 -14.589 1.00 80.00 206 HIS A N 1
ATOM 1637 C CA . HIS A 1 206 ? -1.649 -5.762 -14.588 1.00 80.00 206 HIS A CA 1
ATOM 1638 C C . HIS A 1 206 ? -1.744 -7.097 -13.838 1.00 80.00 206 HIS A C 1
ATOM 1640 O O . HIS A 1 206 ? -2.732 -7.309 -13.145 1.00 80.00 206 HIS A O 1
ATOM 1646 N N . GLU A 1 207 ? -0.734 -7.960 -13.949 1.00 79.44 207 GLU A N 1
ATOM 1647 C CA . GLU A 1 207 ? -0.704 -9.272 -13.294 1.00 79.44 207 GLU A CA 1
ATOM 1648 C C . GLU A 1 207 ? -0.521 -9.113 -11.779 1.00 79.44 207 GLU A C 1
ATOM 1650 O O . GLU A 1 207 ? -1.180 -9.794 -10.984 1.00 79.44 207 GLU A O 1
ATOM 1655 N N . ASP A 1 208 ? 0.298 -8.143 -11.370 1.00 82.62 208 ASP A N 1
ATOM 1656 C CA . ASP A 1 208 ? 0.431 -7.744 -9.973 1.00 82.62 208 ASP A CA 1
ATOM 1657 C C . ASP A 1 208 ? -0.923 -7.286 -9.404 1.00 82.62 208 ASP A C 1
ATOM 1659 O O . ASP A 1 208 ? -1.333 -7.727 -8.328 1.00 82.62 208 ASP A O 1
ATOM 1663 N N . LEU A 1 209 ? -1.643 -6.425 -10.134 1.00 83.94 209 LEU A N 1
ATOM 1664 C CA . LEU A 1 209 ? -2.960 -5.931 -9.720 1.00 83.94 209 LEU A CA 1
ATOM 1665 C C . LEU A 1 209 ? -4.017 -7.038 -9.691 1.00 83.94 209 LEU A C 1
ATOM 1667 O O . LEU A 1 209 ? -4.800 -7.091 -8.746 1.00 83.94 209 LEU A O 1
ATOM 1671 N N . GLU A 1 210 ? -4.018 -7.948 -10.667 1.00 83.19 210 GLU A N 1
ATOM 1672 C CA . GLU A 1 210 ? -4.898 -9.120 -10.643 1.00 83.19 210 GLU A CA 1
ATOM 1673 C C . GLU A 1 210 ? -4.620 -10.002 -9.426 1.00 83.19 210 GLU A C 1
ATOM 1675 O O . GLU A 1 210 ? -5.558 -10.445 -8.765 1.00 83.19 210 GLU A O 1
ATOM 1680 N N . THR A 1 211 ? -3.350 -10.199 -9.068 1.00 80.81 211 THR A N 1
ATOM 1681 C CA . THR A 1 211 ? -2.973 -10.943 -7.858 1.00 80.81 211 THR A CA 1
ATOM 1682 C C . THR A 1 211 ? -3.512 -10.266 -6.598 1.00 80.81 211 THR A C 1
ATOM 1684 O O . THR A 1 211 ? -4.023 -10.943 -5.706 1.00 80.81 211 THR A O 1
ATOM 1687 N N . VAL A 1 212 ? -3.441 -8.933 -6.526 1.00 83.81 212 VAL A N 1
ATOM 1688 C CA . VAL A 1 212 ? -4.016 -8.172 -5.407 1.00 83.81 212 VAL A CA 1
ATOM 1689 C C . VAL A 1 212 ? -5.536 -8.338 -5.354 1.00 83.81 212 VAL A C 1
ATOM 1691 O O . VAL A 1 212 ? -6.055 -8.676 -4.294 1.00 83.81 212 VAL A O 1
ATOM 1694 N N . TRP A 1 213 ? -6.243 -8.181 -6.475 1.00 81.81 213 TRP A N 1
ATOM 1695 C CA . TRP A 1 213 ? -7.707 -8.306 -6.531 1.00 81.81 213 TRP A CA 1
ATOM 1696 C C . TRP A 1 213 ? -8.218 -9.726 -6.264 1.00 81.81 213 TRP A C 1
ATOM 1698 O O . TRP A 1 213 ? -9.305 -9.904 -5.720 1.00 81.81 213 TRP A O 1
ATOM 1708 N N . LEU A 1 214 ? -7.443 -10.754 -6.615 1.00 79.81 214 LEU A N 1
ATOM 1709 C CA . LEU A 1 214 ? -7.767 -12.141 -6.268 1.00 79.81 214 LEU A CA 1
ATOM 1710 C C . LEU A 1 214 ? -7.690 -12.386 -4.757 1.00 79.81 214 LEU A C 1
ATOM 1712 O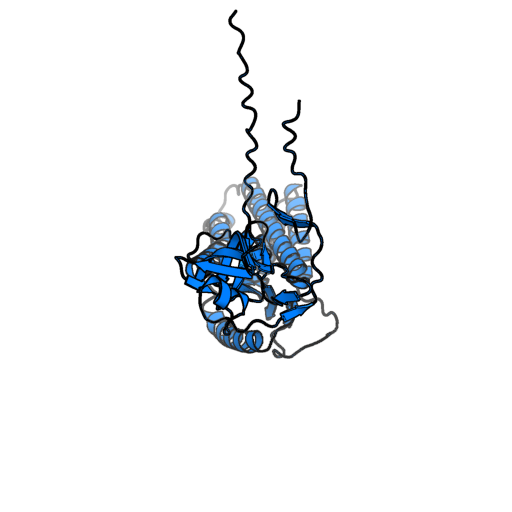 O . LEU A 1 214 ? -8.467 -13.171 -4.211 1.00 79.81 214 LEU A O 1
ATOM 1716 N N . GLU A 1 215 ? -6.745 -11.734 -4.084 1.00 75.75 215 GLU A N 1
ATOM 1717 C CA . GLU A 1 215 ? -6.550 -11.862 -2.641 1.00 75.75 215 GLU A CA 1
ATOM 1718 C C . GLU A 1 215 ? -7.435 -10.904 -1.830 1.00 75.75 215 GLU A C 1
ATOM 1720 O O . GLU A 1 215 ? -7.732 -11.196 -0.671 1.00 75.75 215 GLU A O 1
ATOM 1725 N N . GLU A 1 216 ? -7.888 -9.801 -2.425 1.00 72.25 216 GLU A N 1
ATOM 1726 C CA . GLU A 1 216 ? -8.714 -8.762 -1.806 1.00 72.25 216 GLU A CA 1
ATOM 1727 C C . GLU A 1 216 ? -9.978 -8.520 -2.655 1.00 72.25 216 GLU A C 1
ATOM 1729 O O . GLU A 1 216 ? -9.984 -7.669 -3.536 1.00 72.25 216 GLU A O 1
ATOM 1734 N N . PRO A 1 217 ? -11.059 -9.294 -2.432 1.00 61.50 217 PRO A N 1
ATOM 1735 C CA . PRO A 1 217 ? -12.276 -9.214 -3.246 1.00 61.50 217 PRO A CA 1
ATOM 1736 C C . PRO A 1 217 ? -13.184 -8.033 -2.873 1.00 61.50 217 PRO A C 1
ATOM 1738 O O . PRO A 1 217 ? -14.269 -7.880 -3.433 1.00 61.50 217 PRO A O 1
ATOM 1741 N N . THR A 1 218 ? -12.805 -7.257 -1.865 1.00 65.56 218 THR A N 1
ATOM 1742 C CA . THR A 1 218 ? -13.508 -6.050 -1.441 1.00 65.56 218 THR A CA 1
ATOM 1743 C C . THR A 1 218 ? -13.208 -4.909 -2.416 1.00 65.56 218 THR A C 1
ATOM 1745 O O . THR A 1 218 ? -12.117 -4.826 -2.960 1.00 65.56 218 THR A O 1
ATOM 1748 N N . ASP A 1 219 ? -14.171 -4.009 -2.647 1.00 76.69 219 ASP A N 1
ATOM 1749 C CA . ASP A 1 219 ? -14.032 -2.863 -3.569 1.00 76.69 219 ASP A CA 1
ATOM 1750 C C . ASP A 1 219 ? -13.083 -1.761 -3.025 1.00 76.69 219 ASP A C 1
ATOM 1752 O O . AS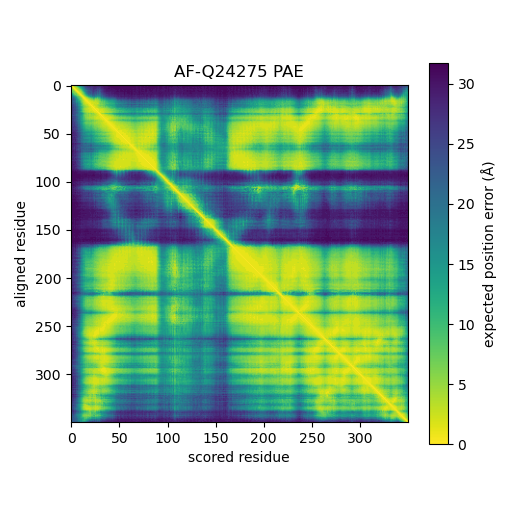P A 1 219 ? -13.284 -0.563 -3.261 1.00 76.69 219 ASP A O 1
ATOM 1756 N N . THR A 1 220 ? -12.056 -2.132 -2.255 1.00 84.38 220 THR A N 1
ATOM 1757 C CA . THR A 1 220 ? -11.114 -1.187 -1.658 1.00 84.38 220 THR A CA 1
ATOM 1758 C C . THR A 1 220 ? -10.261 -0.563 -2.761 1.00 84.38 220 THR A C 1
ATOM 1760 O O . THR A 1 220 ? -9.625 -1.269 -3.549 1.00 84.38 220 THR A O 1
ATOM 1763 N N . PRO A 1 221 ? -10.175 0.775 -2.841 1.00 87.19 221 PRO A N 1
ATOM 1764 C CA . PRO A 1 221 ? -9.287 1.411 -3.798 1.00 87.19 221 PRO A CA 1
ATOM 1765 C C . PRO A 1 221 ? -7.835 0.988 -3.558 1.00 87.19 221 PRO A C 1
ATOM 1767 O O . PRO A 1 221 ? -7.314 1.119 -2.450 1.00 87.19 221 PRO A O 1
ATOM 1770 N N . ILE A 1 222 ? -7.141 0.570 -4.621 1.00 86.94 222 ILE A N 1
ATOM 1771 C CA . ILE A 1 222 ? -5.741 0.123 -4.535 1.00 86.94 222 ILE A CA 1
ATOM 1772 C C . ILE A 1 222 ? -4.838 1.158 -3.845 1.00 86.94 222 ILE A C 1
ATOM 1774 O O . ILE A 1 222 ? -3.953 0.796 -3.083 1.00 86.94 222 ILE A O 1
ATOM 1778 N N . GLY A 1 223 ? -5.086 2.457 -4.055 1.00 87.75 223 GLY A N 1
ATOM 1779 C CA . GLY A 1 223 ? -4.326 3.528 -3.407 1.00 87.75 223 GLY A CA 1
ATOM 1780 C C . GLY A 1 223 ? -4.447 3.521 -1.881 1.00 87.75 223 GLY A C 1
ATOM 1781 O O . GLY A 1 223 ? -3.444 3.714 -1.195 1.00 87.75 223 GLY A O 1
ATOM 1782 N N . ASP A 1 224 ? -5.640 3.238 -1.352 1.00 89.19 224 ASP A N 1
ATOM 1783 C CA . ASP A 1 224 ? -5.867 3.153 0.092 1.00 89.19 224 ASP A CA 1
ATOM 1784 C C . ASP A 1 224 ? -5.187 1.902 0.658 1.00 89.19 224 ASP A C 1
ATOM 1786 O O . ASP A 1 224 ? -4.474 1.988 1.658 1.00 89.19 224 ASP A O 1
ATOM 1790 N N . LEU A 1 225 ? -5.289 0.768 -0.045 1.00 90.19 225 LEU A N 1
ATOM 1791 C CA . LEU A 1 225 ? -4.612 -0.475 0.333 1.00 90.19 225 LEU A CA 1
ATOM 1792 C C . LEU A 1 225 ? -3.085 -0.305 0.366 1.00 90.19 225 LEU A C 1
ATOM 1794 O O . LEU A 1 225 ? -2.424 -0.702 1.329 1.00 90.19 225 LEU A O 1
ATOM 1798 N N . LEU A 1 226 ? -2.509 0.333 -0.656 1.00 90.75 226 LEU A N 1
ATOM 1799 C CA . LEU A 1 226 ? -1.071 0.591 -0.733 1.00 90.75 226 LEU A CA 1
ATOM 1800 C C . LEU A 1 226 ? -0.586 1.576 0.340 1.00 90.75 226 LEU A C 1
ATOM 1802 O O . LEU A 1 226 ? 0.554 1.453 0.786 1.00 90.75 226 LEU A O 1
ATOM 1806 N N . SER A 1 227 ? -1.434 2.507 0.793 1.00 90.12 227 SER A N 1
ATOM 1807 C CA . SER A 1 227 ? -1.079 3.480 1.841 1.00 90.12 227 SER A CA 1
ATOM 1808 C C . SER A 1 227 ? -0.811 2.835 3.204 1.00 90.12 227 SER A C 1
ATOM 1810 O O . SER A 1 227 ? 0.002 3.339 3.976 1.00 90.12 227 SER A O 1
ATOM 1812 N N . VAL A 1 228 ? -1.444 1.689 3.467 1.00 90.88 228 VAL A N 1
ATOM 1813 C CA . VAL A 1 228 ? -1.265 0.890 4.692 1.00 90.88 228 VAL A CA 1
ATOM 1814 C C . VAL A 1 228 ? -0.407 -0.358 4.460 1.00 90.88 228 VAL A C 1
ATOM 1816 O O . VAL A 1 228 ? -0.264 -1.205 5.344 1.00 90.88 228 VAL A O 1
ATOM 1819 N N . SER A 1 229 ? 0.164 -0.487 3.262 1.00 91.44 229 SER A N 1
ATOM 1820 C CA . SER A 1 229 ? 1.044 -1.590 2.891 1.00 91.44 229 SER A CA 1
ATOM 1821 C C . SER A 1 229 ? 2.499 -1.307 3.251 1.00 91.44 229 SER A C 1
ATOM 1823 O O . SER A 1 229 ? 2.904 -0.191 3.571 1.00 91.44 229 SER A O 1
ATOM 1825 N N . SER A 1 230 ? 3.316 -2.352 3.185 1.00 90.62 230 SER A N 1
ATOM 1826 C CA . SER A 1 230 ? 4.764 -2.266 3.376 1.00 90.62 230 SER A CA 1
ATOM 1827 C C . SER A 1 230 ? 5.486 -2.867 2.185 1.00 90.62 230 SER A C 1
ATOM 1829 O O . SER A 1 230 ? 4.973 -3.783 1.543 1.00 90.62 230 SER A O 1
ATOM 1831 N N . VAL A 1 231 ? 6.679 -2.360 1.886 1.00 87.94 231 VAL A N 1
ATOM 1832 C CA . VAL A 1 231 ? 7.481 -2.820 0.748 1.00 87.94 231 VAL A CA 1
ATOM 1833 C C . VAL A 1 231 ? 8.921 -3.080 1.154 1.00 87.94 231 VAL A C 1
ATOM 1835 O O . VAL A 1 231 ? 9.528 -2.332 1.922 1.00 87.94 231 VAL A O 1
ATOM 1838 N N . LYS A 1 232 ? 9.483 -4.151 0.599 1.00 84.19 232 LYS A N 1
ATOM 1839 C CA . LYS A 1 232 ? 10.902 -4.491 0.707 1.00 84.19 232 LYS A CA 1
ATOM 1840 C C . LYS A 1 232 ? 11.464 -4.696 -0.681 1.00 84.19 232 LYS A C 1
ATOM 1842 O O . LYS A 1 232 ? 10.817 -5.310 -1.526 1.00 84.19 232 LYS A O 1
ATOM 1847 N N . VAL A 1 233 ? 12.674 -4.197 -0.898 1.00 83.25 233 VAL A N 1
ATOM 1848 C CA . VAL A 1 233 ? 13.369 -4.369 -2.173 1.00 83.25 233 VAL A CA 1
ATOM 1849 C C . VAL A 1 233 ? 14.589 -5.229 -1.950 1.00 83.25 233 VAL A C 1
ATOM 1851 O O . VAL A 1 233 ? 15.461 -4.895 -1.144 1.00 83.25 233 VAL A O 1
ATOM 1854 N N . LEU A 1 234 ? 14.641 -6.333 -2.678 1.00 81.31 234 LEU A N 1
ATOM 1855 C CA . LEU A 1 234 ? 15.748 -7.272 -2.681 1.00 81.31 234 LEU A CA 1
ATOM 1856 C C . LEU A 1 234 ? 16.373 -7.289 -4.068 1.00 81.31 234 LEU A C 1
ATOM 1858 O O . LEU A 1 234 ? 15.686 -7.120 -5.071 1.00 81.31 234 LEU A O 1
ATOM 1862 N N . GLN A 1 235 ? 17.673 -7.522 -4.129 1.00 77.56 235 GLN A N 1
ATOM 1863 C CA . GLN A 1 235 ? 18.391 -7.678 -5.381 1.00 77.56 235 GLN A CA 1
ATOM 1864 C C . GLN A 1 235 ? 19.140 -9.001 -5.395 1.00 77.56 235 GLN A C 1
ATOM 1866 O O . GLN A 1 235 ? 19.902 -9.300 -4.473 1.00 77.56 235 GLN A O 1
ATOM 1871 N N . SER A 1 236 ? 18.944 -9.761 -6.469 1.00 74.19 236 SER A N 1
ATOM 1872 C CA . SER A 1 236 ? 19.675 -10.987 -6.773 1.00 74.19 236 SER A CA 1
ATOM 1873 C C . SER A 1 236 ? 20.302 -10.853 -8.153 1.00 74.19 236 SER A C 1
ATOM 1875 O O . SER A 1 236 ? 19.600 -10.817 -9.164 1.00 74.19 236 SER A O 1
ATOM 1877 N N . ARG A 1 237 ? 21.636 -10.745 -8.219 1.00 76.56 237 ARG A N 1
ATOM 1878 C CA . ARG A 1 237 ? 22.360 -10.415 -9.464 1.00 76.56 237 ARG A CA 1
ATOM 1879 C C . ARG A 1 237 ? 21.774 -9.149 -10.129 1.00 76.56 237 ARG A C 1
ATOM 1881 O O . ARG A 1 237 ? 21.834 -8.070 -9.544 1.00 76.56 237 ARG A O 1
ATOM 1888 N N . ASN A 1 238 ? 21.198 -9.297 -11.322 1.00 76.62 238 ASN A N 1
ATOM 1889 C CA . ASN A 1 238 ? 20.595 -8.233 -12.124 1.00 7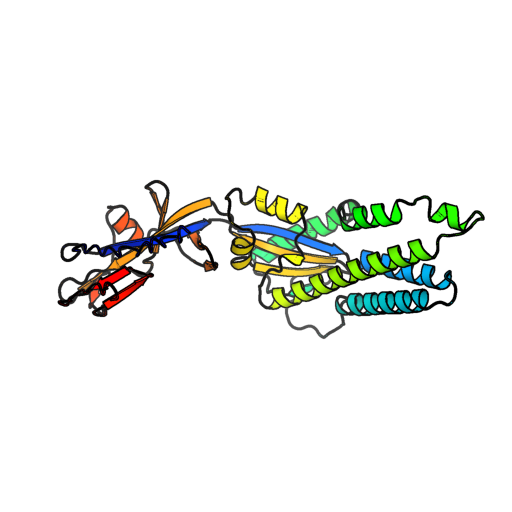6.62 238 ASN A CA 1
ATOM 1890 C C . ASN A 1 238 ? 19.066 -8.185 -11.991 1.00 76.62 238 ASN A C 1
ATOM 1892 O O . ASN A 1 238 ? 18.414 -7.542 -12.800 1.00 76.62 238 ASN A O 1
ATOM 1896 N N . ILE A 1 239 ? 18.477 -8.868 -11.010 1.00 78.81 239 ILE A N 1
ATOM 1897 C CA . ILE A 1 239 ? 17.028 -8.887 -10.808 1.00 78.81 239 ILE A CA 1
ATOM 1898 C C . ILE A 1 239 ? 16.698 -8.147 -9.516 1.00 78.81 239 ILE A C 1
ATOM 1900 O O . ILE A 1 239 ? 17.265 -8.435 -8.458 1.00 78.81 239 ILE A O 1
ATOM 1904 N N . LEU A 1 240 ? 15.785 -7.187 -9.617 1.00 83.81 240 LEU A N 1
ATOM 1905 C CA . LEU A 1 240 ? 15.169 -6.500 -8.491 1.00 83.81 240 LEU A CA 1
ATOM 1906 C C . LEU A 1 240 ? 13.841 -7.180 -8.164 1.00 83.81 240 LEU A C 1
ATOM 1908 O O . LEU A 1 240 ? 13.034 -7.422 -9.056 1.00 83.81 240 LEU A O 1
ATOM 1912 N N . HIS A 1 241 ? 13.611 -7.454 -6.886 1.00 82.56 241 HIS A N 1
ATOM 1913 C CA . HIS A 1 241 ? 12.379 -8.027 -6.362 1.00 82.56 241 HIS A CA 1
ATOM 1914 C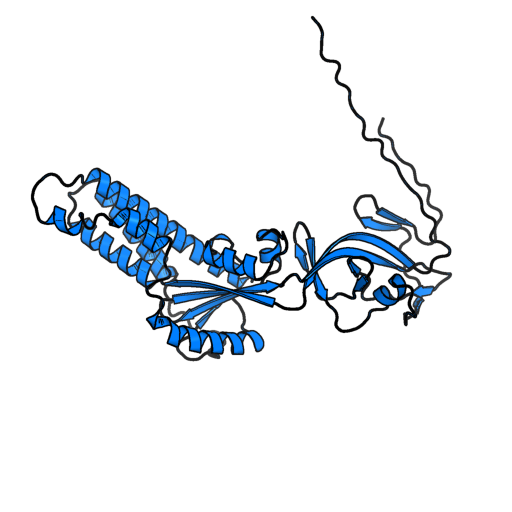 C . HIS A 1 241 ? 11.752 -7.037 -5.384 1.00 82.56 241 HIS A C 1
ATOM 1916 O O . HIS A 1 241 ? 12.340 -6.733 -4.343 1.00 82.56 241 HIS A O 1
ATOM 1922 N N . PHE A 1 242 ? 10.559 -6.552 -5.706 1.00 86.38 242 PHE A N 1
ATOM 1923 C CA . PHE A 1 242 ? 9.743 -5.708 -4.844 1.00 86.38 242 PHE A CA 1
ATOM 1924 C C . PHE A 1 242 ? 8.689 -6.591 -4.190 1.00 86.38 242 PHE A C 1
ATOM 1926 O O . PHE A 1 242 ? 7.766 -7.058 -4.849 1.00 86.38 242 PHE A O 1
ATOM 1933 N N . ILE A 1 243 ? 8.843 -6.842 -2.895 1.00 86.62 243 ILE A N 1
ATOM 1934 C CA . ILE A 1 243 ? 7.898 -7.636 -2.113 1.00 86.62 243 ILE A CA 1
ATOM 1935 C C . ILE A 1 243 ? 6.999 -6.664 -1.371 1.00 86.62 243 ILE A C 1
ATOM 1937 O O . ILE A 1 243 ? 7.466 -5.942 -0.486 1.00 86.62 243 ILE A O 1
ATOM 1941 N N . ILE A 1 244 ? 5.724 -6.650 -1.733 1.00 88.62 244 ILE A N 1
ATOM 1942 C CA . ILE A 1 244 ? 4.719 -5.774 -1.143 1.00 88.62 244 ILE A CA 1
ATOM 1943 C C . ILE A 1 244 ? 3.800 -6.628 -0.282 1.00 88.62 244 ILE A C 1
ATOM 1945 O O . ILE A 1 244 ? 3.215 -7.599 -0.754 1.00 88.62 244 ILE A O 1
ATOM 1949 N N . LYS A 1 245 ? 3.699 -6.262 0.991 1.00 90.19 245 LYS A N 1
ATOM 1950 C CA . LYS A 1 245 ? 2.854 -6.901 1.998 1.00 90.19 245 LYS A CA 1
ATOM 1951 C C . LYS A 1 245 ? 1.689 -5.974 2.306 1.00 90.19 245 LYS A C 1
ATOM 1953 O O . LYS A 1 245 ? 1.916 -4.848 2.756 1.00 90.19 245 LYS A O 1
ATOM 1958 N N . PHE A 1 246 ? 0.475 -6.463 2.096 1.00 90.81 246 PHE A N 1
ATOM 1959 C CA . PHE A 1 246 ? -0.761 -5.693 2.224 1.00 90.81 246 PHE A CA 1
ATOM 1960 C C . PHE A 1 246 ? -1.806 -6.459 3.050 1.00 90.81 246 PHE A C 1
ATOM 1962 O O . PHE A 1 246 ? -1.775 -7.694 3.085 1.00 90.81 246 PHE A O 1
ATOM 1969 N N . PRO A 1 247 ? -2.688 -5.766 3.791 1.00 91.69 247 PRO A N 1
ATOM 1970 C CA . PRO A 1 247 ? -3.701 -6.426 4.609 1.00 91.69 247 PRO A CA 1
ATOM 1971 C C . PRO A 1 247 ? -4.757 -7.109 3.733 1.00 91.69 247 PRO A C 1
ATOM 1973 O O . PRO A 1 247 ? -5.271 -6.509 2.794 1.00 91.69 247 PRO A O 1
ATOM 1976 N N . LYS A 1 248 ? -5.114 -8.354 4.062 1.00 91.25 248 LYS A N 1
ATOM 1977 C CA . LYS A 1 248 ? -6.223 -9.060 3.414 1.00 91.25 248 LYS A CA 1
ATOM 1978 C C . LYS A 1 248 ? -7.524 -8.707 4.121 1.00 91.25 248 LYS A C 1
ATOM 1980 O O . LYS A 1 248 ? -7.780 -9.174 5.237 1.00 91.25 248 LYS A O 1
ATOM 1985 N N . ILE A 1 249 ? -8.314 -7.847 3.489 1.00 90.81 249 ILE A N 1
ATOM 1986 C CA . ILE A 1 249 ? -9.553 -7.343 4.074 1.00 90.81 249 ILE A CA 1
ATOM 1987 C C . ILE A 1 249 ? -10.576 -8.474 4.142 1.00 90.81 249 ILE A C 1
ATOM 1989 O O . ILE A 1 249 ? -10.813 -9.195 3.176 1.00 90.81 249 ILE A O 1
ATOM 1993 N N . LYS A 1 250 ? -11.152 -8.651 5.329 1.00 89.38 250 LYS A N 1
ATOM 1994 C CA . LYS A 1 250 ? -12.148 -9.683 5.618 1.00 89.38 250 LYS A CA 1
ATOM 1995 C C . LYS A 1 250 ? -13.544 -9.088 5.731 1.00 89.38 250 LYS A C 1
ATOM 1997 O O . LYS A 1 250 ? -14.505 -9.711 5.290 1.00 89.38 250 LYS A O 1
ATOM 2002 N N . LEU A 1 251 ? -13.655 -7.915 6.356 1.00 90.56 251 LEU A N 1
ATOM 2003 C CA . LEU A 1 251 ? -14.930 -7.265 6.647 1.00 90.56 251 LEU A CA 1
ATOM 2004 C C . LEU A 1 251 ? -14.822 -5.754 6.433 1.00 90.56 251 LEU A C 1
ATOM 2006 O O . LEU A 1 251 ? -13.834 -5.140 6.834 1.00 90.56 251 LEU A O 1
ATOM 2010 N N . ALA A 1 252 ? -15.875 -5.167 5.869 1.00 91.12 252 ALA A N 1
ATOM 2011 C CA . ALA A 1 252 ? -16.128 -3.733 5.906 1.00 91.12 252 ALA A CA 1
ATOM 2012 C C . ALA A 1 252 ? -17.229 -3.466 6.937 1.00 91.12 252 ALA A C 1
ATOM 2014 O O . ALA A 1 252 ? -18.303 -4.073 6.884 1.00 91.12 252 ALA A O 1
ATOM 2015 N N . CYS A 1 253 ? -16.940 -2.610 7.910 1.00 93.12 253 CYS A N 1
ATOM 2016 C CA . CYS A 1 253 ? -17.758 -2.439 9.104 1.00 93.12 253 CYS A CA 1
ATOM 2017 C C . CYS A 1 253 ? -17.958 -0.963 9.428 1.00 93.12 253 CYS A C 1
ATOM 2019 O O . CYS A 1 253 ? -17.229 -0.094 8.948 1.00 93.12 253 CYS A O 1
ATOM 2021 N N . LYS A 1 254 ? -18.920 -0.679 10.304 1.00 93.44 254 LYS A N 1
ATOM 2022 C CA . LYS A 1 254 ? -19.042 0.649 10.904 1.00 93.44 254 LYS A CA 1
ATOM 2023 C C . LYS A 1 254 ? -17.983 0.800 11.984 1.00 93.44 254 LYS A C 1
ATOM 2025 O O . LYS A 1 254 ? -17.844 -0.078 12.841 1.00 93.44 254 LYS A O 1
ATOM 2030 N N . LYS A 1 255 ? -17.263 1.915 11.945 1.00 93.31 255 LYS A N 1
ATOM 2031 C CA . LYS A 1 255 ? -16.380 2.337 13.025 1.00 93.31 255 LYS A CA 1
ATOM 2032 C C . LYS A 1 255 ? -17.243 2.906 14.146 1.00 93.31 255 LYS A C 1
ATOM 2034 O O . LYS A 1 255 ? -18.115 3.738 13.892 1.00 93.31 255 LYS A O 1
ATOM 2039 N N . ILE A 1 256 ? -17.045 2.407 15.362 1.00 93.50 256 ILE A N 1
ATOM 2040 C CA . ILE A 1 256 ? -17.731 2.923 16.544 1.00 93.50 256 ILE A CA 1
ATOM 2041 C C . ILE A 1 256 ? -16.690 3.294 17.579 1.00 93.50 256 ILE A C 1
ATOM 2043 O O . ILE A 1 256 ? -15.939 2.438 18.050 1.00 93.50 256 ILE A O 1
ATOM 2047 N N . THR A 1 257 ? -16.693 4.562 17.963 1.00 92.81 257 THR A N 1
ATOM 2048 C CA . THR A 1 257 ? -15.868 5.088 19.041 1.00 92.81 257 THR A CA 1
ATOM 2049 C C . THR A 1 257 ? -16.718 5.243 20.300 1.00 92.81 257 THR A C 1
ATOM 2051 O O . THR A 1 257 ? -17.768 5.887 20.300 1.00 92.81 257 THR A O 1
ATOM 2054 N N . ILE A 1 258 ? -16.273 4.623 21.390 1.00 92.38 258 ILE A N 1
ATOM 2055 C CA . ILE A 1 258 ? -16.950 4.611 22.683 1.00 92.38 258 ILE A CA 1
ATOM 2056 C C . ILE A 1 258 ? -16.347 5.672 23.591 1.00 92.38 258 ILE A C 1
ATOM 2058 O O . ILE A 1 258 ? -15.185 5.595 23.983 1.00 92.38 258 ILE A O 1
ATOM 2062 N N . PHE A 1 259 ? -17.168 6.627 24.007 1.00 91.06 259 PHE A N 1
ATOM 2063 C CA . PHE A 1 259 ? -16.773 7.644 24.970 1.00 91.06 259 PHE A CA 1
ATOM 2064 C C . PHE A 1 259 ? -17.331 7.315 26.354 1.00 91.06 259 PHE A C 1
ATOM 2066 O O . PHE A 1 259 ? -18.517 7.010 26.476 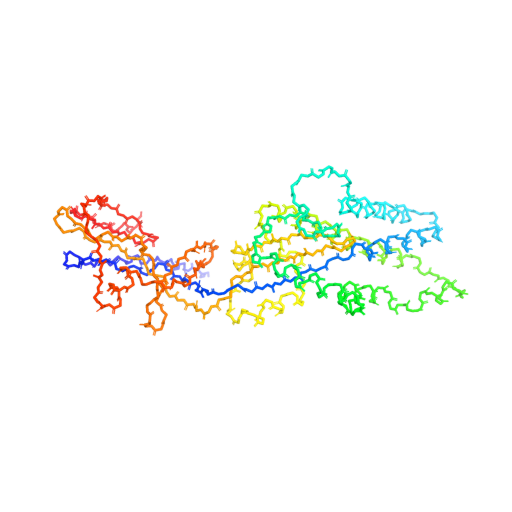1.00 91.06 259 PHE A O 1
ATOM 2073 N N . PRO A 1 260 ? -16.515 7.357 27.413 1.00 90.62 260 PRO A N 1
ATOM 2074 C CA . PRO A 1 260 ? -17.007 7.167 28.770 1.00 90.62 260 PRO A CA 1
ATOM 2075 C C . PRO A 1 260 ? -17.825 8.382 29.229 1.00 90.62 260 PRO A C 1
ATOM 2077 O O . PRO A 1 260 ? -17.534 9.515 28.853 1.00 90.62 260 PRO A O 1
ATOM 2080 N N . VAL A 1 261 ? -18.829 8.146 30.076 1.00 88.69 261 VAL A N 1
ATOM 2081 C CA . VAL A 1 261 ? -19.604 9.207 30.741 1.00 88.69 261 VAL A CA 1
ATOM 2082 C C . VAL A 1 261 ? -19.191 9.270 32.207 1.00 88.69 261 VAL A C 1
ATOM 2084 O O . VAL A 1 261 ? -19.149 8.239 32.885 1.00 88.69 261 VAL A O 1
ATOM 2087 N N . ALA A 1 262 ? -18.889 10.471 32.697 1.00 85.56 262 ALA A N 1
ATOM 2088 C CA . ALA A 1 262 ? -18.599 10.687 34.108 1.00 85.56 262 ALA A CA 1
ATOM 2089 C C . ALA A 1 262 ? -19.878 10.620 34.951 1.00 85.56 262 ALA A C 1
ATOM 2091 O O . ALA A 1 262 ? -20.896 11.223 34.612 1.00 85.56 262 ALA A O 1
ATOM 2092 N N . HIS A 1 263 ? -19.801 9.908 36.073 1.00 81.69 263 HIS A N 1
ATOM 2093 C CA . HIS A 1 263 ? -20.840 9.854 37.098 1.00 81.69 263 HIS A CA 1
ATOM 2094 C C . HIS A 1 263 ? -20.210 10.225 38.437 1.00 81.69 263 HIS A C 1
ATOM 2096 O O . HIS A 1 263 ? -19.440 9.450 39.015 1.00 81.69 263 HIS A O 1
ATOM 2102 N N . GLY A 1 264 ? -20.511 11.434 38.914 1.00 78.88 264 GLY A N 1
ATOM 2103 C CA . GLY A 1 264 ? -19.766 12.038 40.019 1.00 78.88 264 GLY A CA 1
ATOM 2104 C C . GLY A 1 264 ? -18.301 12.251 39.628 1.00 78.88 264 GLY A C 1
ATOM 2105 O O . GLY A 1 264 ? -18.012 12.710 38.529 1.00 78.88 264 GLY A O 1
ATOM 2106 N N . GLU A 1 265 ? -17.368 11.869 40.500 1.00 82.94 265 GLU A N 1
ATOM 2107 C CA . GLU A 1 265 ? -15.923 12.032 40.265 1.00 82.94 265 GLU A CA 1
ATOM 2108 C C . GLU A 1 265 ? -15.280 10.840 39.534 1.00 82.94 265 GLU A C 1
ATOM 2110 O O . GLU A 1 265 ? -14.059 10.764 39.438 1.00 82.94 265 GLU A O 1
ATOM 2115 N N . THR A 1 266 ? -16.069 9.891 39.015 1.00 88.31 266 THR A N 1
ATOM 2116 C CA . THR A 1 266 ? -15.538 8.656 38.412 1.00 88.31 266 THR A CA 1
ATOM 2117 C C . THR A 1 266 ? -16.070 8.390 37.010 1.00 88.31 266 THR A C 1
ATOM 2119 O O . THR A 1 266 ? -17.182 8.787 36.661 1.00 88.31 266 THR A O 1
ATOM 2122 N N . MET A 1 267 ? -15.281 7.675 36.210 1.00 89.62 267 MET A N 1
ATOM 2123 C CA . MET A 1 267 ? -15.627 7.259 34.851 1.00 89.62 267 MET A CA 1
ATOM 2124 C C . MET A 1 267 ? -15.038 5.884 34.516 1.00 89.62 267 MET A C 1
ATOM 2126 O O . MET A 1 267 ? -14.097 5.413 35.159 1.00 89.62 267 MET A O 1
ATOM 2130 N N . LEU 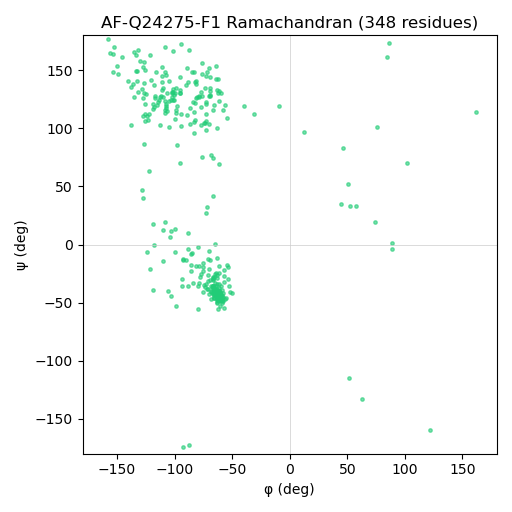A 1 268 ? -15.586 5.230 33.489 1.00 90.38 268 LEU A N 1
ATOM 2131 C CA . LEU A 1 268 ? -14.998 4.000 32.960 1.00 90.38 268 LEU A CA 1
ATOM 2132 C C . LEU A 1 268 ? -13.672 4.309 32.257 1.00 90.38 268 LEU A C 1
ATOM 2134 O O . LEU A 1 268 ? -13.597 5.197 31.412 1.00 90.38 268 LEU A O 1
ATOM 2138 N N . GLN A 1 269 ? -12.641 3.534 32.575 1.00 90.75 269 GLN A N 1
ATOM 2139 C CA . GLN A 1 269 ? -11.375 3.547 31.857 1.00 90.75 269 GLN A CA 1
ATOM 2140 C C . GLN A 1 269 ? -11.505 2.674 30.604 1.00 90.75 269 GLN A C 1
ATOM 2142 O O . GLN A 1 269 ? -11.549 1.443 30.694 1.00 90.75 269 GLN A O 1
ATOM 2147 N N . ILE A 1 270 ? -11.560 3.319 29.439 1.00 89.00 270 ILE A N 1
ATOM 2148 C CA . ILE A 1 270 ? -11.673 2.669 28.129 1.00 89.00 270 ILE A CA 1
ATOM 2149 C C . ILE A 1 270 ? -10.368 2.915 27.367 1.00 89.00 270 ILE A C 1
ATOM 2151 O O . ILE A 1 270 ? -10.130 4.019 26.895 1.00 89.00 270 ILE A O 1
ATOM 2155 N N . ILE A 1 271 ? -9.506 1.895 27.303 1.00 85.31 271 ILE A N 1
ATOM 2156 C CA . ILE A 1 271 ? -8.182 1.989 26.660 1.00 85.31 271 ILE A CA 1
ATOM 2157 C C . ILE A 1 271 ? -8.321 1.855 25.139 1.00 85.31 271 ILE A C 1
ATOM 2159 O O . ILE A 1 271 ? -7.925 2.750 24.403 1.00 85.31 271 ILE A O 1
ATOM 2163 N N . ASP A 1 272 ? -8.945 0.767 24.683 1.00 87.56 272 ASP A N 1
ATOM 2164 C CA . ASP A 1 272 ? -9.255 0.533 23.271 1.00 87.56 272 ASP A CA 1
ATOM 2165 C C . ASP A 1 272 ? -10.703 0.942 23.020 1.00 87.56 272 ASP A C 1
ATOM 2167 O O . ASP A 1 272 ? -11.630 0.138 23.152 1.00 87.56 272 ASP A O 1
ATOM 2171 N N . ASN A 1 273 ? -10.906 2.229 22.755 1.00 91.44 273 ASN A N 1
ATOM 2172 C CA . ASN A 1 273 ? -12.232 2.826 22.649 1.00 91.44 273 ASN A CA 1
ATOM 2173 C C . ASN A 1 273 ? -12.874 2.693 21.264 1.00 91.44 273 ASN A C 1
ATOM 2175 O O . ASN A 1 273 ? -14.048 3.014 21.128 1.00 91.44 273 ASN A O 1
ATOM 2179 N N . VAL A 1 274 ? -12.147 2.207 20.258 1.00 93.50 274 VAL A N 1
ATOM 2180 C CA . VAL A 1 274 ? -12.679 1.979 18.909 1.00 93.50 274 VAL A CA 1
ATOM 2181 C C . VAL A 1 274 ? -12.972 0.494 18.710 1.00 93.50 274 VAL A C 1
ATOM 2183 O O . VAL A 1 274 ? -12.155 -0.367 19.040 1.00 93.50 274 VAL A O 1
ATOM 2186 N N . ILE A 1 275 ? -14.140 0.192 18.154 1.00 95.44 275 ILE A N 1
ATOM 2187 C CA . ILE A 1 275 ? -14.604 -1.158 17.815 1.00 95.44 275 ILE A CA 1
ATOM 2188 C C . ILE A 1 275 ? -15.197 -1.174 16.401 1.00 95.44 275 ILE A C 1
ATOM 2190 O O . ILE A 1 275 ? -15.520 -0.127 15.835 1.00 95.44 275 ILE A O 1
ATOM 2194 N N . ALA A 1 276 ? -15.343 -2.370 15.835 1.00 95.94 276 ALA A N 1
ATOM 2195 C CA . ALA A 1 276 ? -15.974 -2.568 14.533 1.00 95.94 276 ALA A CA 1
ATOM 2196 C C . ALA A 1 276 ? -17.325 -3.275 14.697 1.00 95.94 276 ALA A C 1
ATOM 2198 O O . ALA A 1 276 ? -17.388 -4.342 15.307 1.00 95.94 276 ALA A O 1
ATOM 2199 N N . GLU A 1 277 ? -18.393 -2.705 14.137 1.00 95.69 277 GLU A N 1
ATOM 2200 C CA . GLU A 1 277 ? -19.711 -3.349 14.073 1.00 95.69 277 GLU A CA 1
ATOM 2201 C C . GLU A 1 277 ? -20.027 -3.776 12.635 1.00 95.69 277 GLU A C 1
ATOM 2203 O O . GLU A 1 277 ? -20.154 -2.941 11.732 1.00 95.69 277 GLU A O 1
ATOM 2208 N N . CYS A 1 278 ? -20.156 -5.085 12.422 1.00 92.94 278 CYS A N 1
ATOM 2209 C CA . CYS A 1 278 ? -20.348 -5.701 11.112 1.00 92.94 278 CYS A CA 1
ATOM 2210 C C . CYS A 1 278 ? -21.607 -6.572 11.160 1.00 92.94 278 CYS A C 1
ATOM 2212 O O . CYS A 1 278 ? -21.636 -7.586 11.853 1.00 92.94 278 CYS A O 1
ATOM 2214 N N . SER A 1 279 ? -22.662 -6.190 10.436 1.00 88.12 279 SER A N 1
ATOM 2215 C CA . SER A 1 279 ? -23.906 -6.978 10.337 1.00 88.12 279 SER A CA 1
ATOM 2216 C C . SER A 1 279 ? -24.524 -7.383 11.692 1.00 88.12 279 SER A C 1
ATOM 2218 O O . SER A 1 279 ? -25.133 -8.444 11.804 1.00 88.12 279 SER A O 1
ATOM 2220 N N . GLY A 1 280 ? -24.378 -6.534 12.717 1.00 86.38 280 GLY A N 1
ATOM 2221 C CA . GLY A 1 280 ? -24.885 -6.767 14.075 1.00 86.38 280 GLY A CA 1
ATOM 2222 C C . GLY A 1 280 ? -23.924 -7.510 15.011 1.00 86.38 280 GLY A C 1
ATOM 2223 O O . GLY A 1 280 ? -24.227 -7.651 16.194 1.00 86.38 280 GLY A O 1
ATOM 2224 N N . GLU A 1 281 ? -22.764 -7.952 14.525 1.00 92.62 281 GLU A N 1
ATOM 2225 C CA . GLU A 1 281 ? -21.689 -8.485 15.362 1.00 92.62 281 GLU A CA 1
ATOM 2226 C C . GLU A 1 281 ? -20.665 -7.402 15.700 1.00 92.62 281 GLU A C 1
ATOM 2228 O O . GLU A 1 281 ? -20.348 -6.544 14.875 1.00 92.62 281 GLU A O 1
ATOM 2233 N N . VAL A 1 282 ? -20.128 -7.460 16.921 1.00 94.56 282 VAL A N 1
ATOM 2234 C CA . VAL A 1 282 ? -19.181 -6.470 17.441 1.00 94.56 282 VAL A CA 1
ATOM 2235 C C . VAL A 1 282 ? -17.810 -7.101 17.631 1.00 94.56 282 VAL A C 1
ATOM 2237 O O . VAL A 1 282 ? -17.652 -8.103 18.335 1.00 94.56 282 VAL A O 1
ATOM 2240 N N . TYR A 1 283 ? -16.799 -6.471 17.049 1.00 95.12 283 TYR A N 1
ATOM 2241 C CA . TYR A 1 283 ? -15.431 -6.951 17.025 1.00 95.12 283 TYR A CA 1
ATOM 2242 C C . TYR A 1 283 ? -14.488 -5.982 17.732 1.00 95.12 283 TYR A C 1
ATOM 2244 O O . TYR A 1 283 ? -14.546 -4.765 17.551 1.00 95.12 283 TYR A O 1
ATOM 2252 N N . ALA A 1 284 ? -13.584 -6.554 18.525 1.00 94.69 284 ALA A N 1
ATOM 2253 C CA . ALA A 1 284 ? -12.457 -5.834 19.085 1.00 94.69 284 ALA A CA 1
ATOM 2254 C C . ALA A 1 284 ? -11.367 -5.769 18.015 1.00 94.69 284 ALA A C 1
ATOM 2256 O O . ALA A 1 284 ? -11.108 -6.746 17.307 1.00 94.69 284 ALA A O 1
ATOM 2257 N N . ILE A 1 285 ? -10.737 -4.612 17.899 1.00 95.31 285 ILE A N 1
ATOM 2258 C CA . ILE A 1 285 ? -9.772 -4.294 16.852 1.00 95.31 285 ILE A CA 1
ATOM 2259 C C . ILE A 1 285 ? -8.508 -3.716 17.480 1.00 95.31 285 ILE A C 1
ATOM 2261 O O . ILE A 1 285 ? -8.526 -3.229 18.608 1.00 95.31 285 ILE A O 1
ATOM 2265 N N . LYS A 1 286 ? -7.395 -3.793 16.757 1.00 93.69 286 LYS A N 1
ATOM 2266 C CA . LYS A 1 286 ? -6.098 -3.255 17.174 1.00 93.69 286 LYS A CA 1
ATOM 2267 C C . LYS A 1 286 ? -5.251 -2.883 15.966 1.00 93.69 286 LYS A C 1
ATOM 2269 O O . LYS A 1 286 ? -5.560 -3.275 14.843 1.00 93.69 286 LYS A O 1
ATOM 2274 N N . ASN A 1 287 ? -4.133 -2.198 16.209 1.00 91.31 287 ASN A N 1
ATOM 2275 C CA . ASN A 1 287 ? -3.150 -1.832 15.182 1.00 91.31 287 ASN A CA 1
ATOM 2276 C C . ASN A 1 287 ? -3.802 -1.150 13.971 1.00 91.31 287 ASN A C 1
ATOM 2278 O O . ASN A 1 287 ? -3.636 -1.588 12.833 1.00 91.31 287 ASN A O 1
ATOM 2282 N N . CYS A 1 288 ? -4.591 -0.118 14.249 1.00 92.19 288 CYS A N 1
ATOM 2283 C CA . CYS A 1 288 ? -5.270 0.651 13.224 1.00 92.19 288 CYS A CA 1
ATOM 2284 C C . CYS A 1 288 ? -4.294 1.545 12.452 1.00 92.19 288 CYS A C 1
ATOM 2286 O O . CYS A 1 288 ? -3.323 2.055 13.011 1.00 92.19 288 CYS A O 1
ATOM 2288 N N . SER A 1 289 ? -4.543 1.728 11.163 1.00 91.38 289 SER A N 1
ATOM 2289 C CA . SER A 1 289 ? -3.822 2.640 10.278 1.00 91.38 289 SER A CA 1
ATOM 2290 C C . SER A 1 289 ? -4.830 3.378 9.410 1.00 91.38 289 SER A C 1
ATOM 2292 O O . SER A 1 289 ? -5.803 2.789 8.945 1.00 91.38 289 SER A O 1
ATOM 2294 N N . GLU A 1 290 ? -4.622 4.672 9.218 1.00 88.00 290 GLU A N 1
ATOM 2295 C CA . GLU A 1 290 ? -5.554 5.524 8.485 1.00 88.00 290 GLU A CA 1
ATOM 2296 C C . GLU A 1 290 ? -5.077 5.730 7.048 1.00 88.00 290 GLU A C 1
ATOM 2298 O O . GLU A 1 290 ? -3.903 6.002 6.797 1.00 88.00 290 GLU A O 1
ATOM 2303 N N . SER A 1 291 ? -6.015 5.607 6.115 1.00 85.50 291 SER A N 1
ATOM 2304 C CA . SER A 1 291 ? -5.884 6.062 4.732 1.00 85.50 291 SER A CA 1
ATOM 2305 C C . SER A 1 291 ? -6.783 7.288 4.522 1.00 85.50 291 SER A C 1
ATOM 2307 O O . SER A 1 291 ? -7.628 7.575 5.373 1.00 85.50 291 SER A O 1
ATOM 2309 N N . PRO A 1 292 ? -6.680 7.997 3.385 1.00 80.19 292 PRO A N 1
ATOM 2310 C CA . PRO A 1 292 ? -7.541 9.145 3.102 1.00 80.19 292 PRO A CA 1
ATOM 2311 C C . PRO A 1 292 ? -9.049 8.855 3.125 1.00 80.19 292 PRO A C 1
ATOM 2313 O O . PRO A 1 292 ? -9.830 9.795 3.253 1.00 80.19 292 PRO A O 1
ATOM 2316 N N . ARG A 1 293 ? -9.469 7.595 2.941 1.00 82.94 293 ARG A N 1
ATOM 2317 C CA . ARG A 1 293 ? -10.891 7.222 2.815 1.00 82.94 293 ARG A CA 1
ATOM 2318 C C . ARG A 1 293 ? -11.385 6.225 3.855 1.00 82.94 293 ARG A C 1
ATOM 2320 O O . ARG A 1 293 ? -12.589 6.140 4.061 1.00 82.94 293 ARG A O 1
ATOM 2327 N N . ALA A 1 294 ? -10.491 5.467 4.480 1.00 84.50 294 ALA A N 1
ATOM 2328 C CA . ALA A 1 294 ? -10.864 4.392 5.391 1.00 84.50 294 ALA A CA 1
ATOM 2329 C C . ALA A 1 294 ? -9.819 4.165 6.485 1.00 84.50 294 ALA A C 1
ATOM 2331 O O . ALA A 1 294 ? -8.618 4.386 6.288 1.00 84.50 294 ALA A O 1
ATOM 2332 N N . THR A 1 295 ? -10.269 3.639 7.620 1.00 91.94 295 THR A N 1
ATOM 2333 C CA . THR A 1 295 ? -9.388 3.117 8.666 1.00 91.94 295 THR A CA 1
ATOM 2334 C C . THR A 1 295 ? -9.227 1.608 8.490 1.00 91.94 295 THR A C 1
ATOM 2336 O O . THR A 1 295 ? -10.207 0.880 8.381 1.00 91.94 295 THR A O 1
ATOM 2339 N N . PHE A 1 296 ? -7.993 1.117 8.494 1.00 94.12 296 PHE A N 1
ATOM 2340 C CA . PHE A 1 296 ? -7.664 -0.303 8.406 1.00 94.12 296 PHE A CA 1
ATOM 2341 C C . PHE A 1 296 ? -7.235 -0.808 9.771 1.00 94.12 296 PHE A C 1
ATOM 2343 O O . PHE A 1 296 ? -6.266 -0.296 10.323 1.00 94.12 296 PHE A O 1
ATOM 2350 N N . CYS A 1 297 ? -7.884 -1.837 10.305 1.00 94.94 297 CYS A N 1
ATOM 2351 C CA . CYS A 1 297 ? -7.528 -2.381 11.613 1.00 94.94 297 CYS A CA 1
ATOM 2352 C C . CYS A 1 297 ? -7.433 -3.896 11.597 1.00 94.94 297 CYS A C 1
ATOM 2354 O O . CYS A 1 297 ? -8.161 -4.590 10.889 1.00 94.94 297 CYS A O 1
ATOM 2356 N N . ARG A 1 298 ? -6.552 -4.422 12.443 1.00 94.81 298 ARG A N 1
ATOM 2357 C CA . ARG A 1 298 ? -6.447 -5.856 12.658 1.00 94.81 298 ARG A CA 1
ATOM 2358 C C . ARG A 1 298 ? -7.515 -6.317 13.635 1.00 94.81 298 ARG A C 1
ATOM 2360 O O . ARG A 1 298 ? -7.715 -5.676 14.667 1.00 94.81 298 ARG A O 1
ATOM 2367 N N . LEU A 1 299 ? -8.109 -7.479 13.391 1.00 94.25 299 LEU A N 1
ATOM 2368 C CA . LEU A 1 299 ? -8.936 -8.130 14.397 1.00 94.25 299 LEU A CA 1
ATOM 2369 C C . LEU A 1 299 ? -8.109 -8.465 15.653 1.00 94.25 299 LEU A C 1
ATOM 2371 O O . LEU A 1 299 ? -6.999 -9.011 15.578 1.00 94.25 299 LEU A O 1
ATOM 2375 N N . ALA A 1 300 ? -8.637 -8.123 16.825 1.00 93.38 300 ALA A N 1
ATOM 2376 C CA . ALA A 1 300 ? -8.037 -8.492 18.095 1.00 93.38 300 ALA A CA 1
ATOM 2377 C C . ALA A 1 300 ? -8.433 -9.924 18.482 1.00 93.38 300 ALA A C 1
ATOM 2379 O O . ALA A 1 300 ? -9.572 -10.348 18.322 1.00 93.38 300 ALA A O 1
ATOM 2380 N N . SER A 1 301 ? -7.469 -10.671 19.020 1.00 89.06 301 SER A N 1
ATOM 2381 C CA . SER A 1 301 ? -7.688 -12.013 19.570 1.00 89.06 301 SER A CA 1
ATOM 2382 C C . SER A 1 301 ? -8.391 -11.989 20.929 1.00 89.06 301 SER A C 1
ATOM 2384 O O . SER A 1 301 ? -8.983 -12.982 21.334 1.00 89.06 301 SER A O 1
ATOM 2386 N N . GLU A 1 302 ? -8.294 -10.868 21.642 1.00 89.50 302 GLU A N 1
ATOM 2387 C CA . GLU A 1 302 ? -8.859 -10.671 22.974 1.00 89.50 302 GLU A CA 1
ATOM 2388 C C . GLU A 1 302 ? -10.062 -9.728 22.891 1.00 89.50 302 GLU A C 1
ATOM 2390 O O . GLU A 1 302 ? -10.109 -8.841 22.036 1.00 89.50 302 GLU A O 1
ATOM 2395 N N . SER A 1 303 ? -11.046 -9.929 23.774 1.00 88.50 303 SER A N 1
ATOM 2396 C CA . SER A 1 303 ? -12.149 -8.975 23.923 1.00 88.50 303 SER A CA 1
ATOM 2397 C C . SER A 1 303 ? -11.643 -7.688 24.567 1.00 88.50 303 SER A C 1
ATOM 2399 O O . SER A 1 303 ? -10.710 -7.712 25.369 1.00 88.50 303 SER A O 1
ATOM 2401 N N . SER A 1 304 ? -12.295 -6.571 24.257 1.00 90.88 304 SER A N 1
ATOM 2402 C CA . SER A 1 304 ? -12.067 -5.297 24.932 1.00 90.88 304 SER A CA 1
ATOM 2403 C C . SER A 1 304 ? -13.289 -4.920 25.767 1.00 90.88 304 SER A C 1
ATOM 2405 O O . SER A 1 304 ? -14.420 -5.275 25.433 1.00 90.88 304 SER A O 1
ATOM 2407 N N . CYS A 1 305 ? -13.067 -4.141 26.831 1.00 92.19 305 CYS A N 1
ATOM 2408 C CA . CYS A 1 305 ? -14.149 -3.534 27.614 1.00 92.19 305 CYS A CA 1
ATOM 2409 C C . CYS A 1 305 ? -15.150 -2.803 26.700 1.00 92.19 305 CYS A C 1
ATOM 2411 O O . CYS A 1 305 ? -16.355 -2.953 26.874 1.00 92.19 305 CYS A O 1
ATOM 2413 N N . ALA A 1 306 ? -14.658 -2.076 25.690 1.00 92.88 306 ALA A N 1
ATOM 2414 C CA . ALA A 1 306 ? -15.494 -1.376 24.721 1.00 92.88 306 ALA A CA 1
ATOM 2415 C C . ALA A 1 306 ? -16.405 -2.329 23.931 1.00 92.88 306 ALA A C 1
ATOM 2417 O O . ALA A 1 306 ? -17.613 -2.106 23.852 1.00 92.88 306 ALA A O 1
ATOM 2418 N N . LYS A 1 307 ? -15.850 -3.425 23.398 1.00 93.62 307 LYS A N 1
ATOM 2419 C CA . LYS A 1 307 ? -16.629 -4.431 22.666 1.00 93.62 307 LYS A CA 1
ATOM 2420 C C . LYS A 1 307 ? -17.722 -5.025 23.551 1.00 93.62 307 LYS A C 1
ATOM 2422 O O . LYS A 1 307 ? -18.874 -5.075 23.130 1.00 93.62 307 LYS A O 1
ATOM 2427 N N . ASP A 1 308 ? -17.368 -5.474 24.754 1.00 92.50 308 ASP A N 1
ATOM 2428 C CA . ASP A 1 308 ? -18.315 -6.159 25.639 1.00 92.50 308 ASP A CA 1
ATOM 2429 C C . ASP A 1 308 ? -19.427 -5.212 26.121 1.00 92.50 308 ASP A C 1
ATOM 2431 O O . ASP A 1 308 ? -20.580 -5.634 26.227 1.00 92.50 308 ASP A O 1
ATOM 2435 N N . LEU A 1 309 ? -19.102 -3.930 26.354 1.00 91.81 309 LEU A N 1
ATOM 2436 C CA . LEU A 1 309 ? -20.082 -2.882 26.660 1.00 91.81 309 LEU A CA 1
ATOM 2437 C C . LEU A 1 309 ? -21.078 -2.711 25.512 1.00 91.81 309 LEU A C 1
ATOM 2439 O O . LEU A 1 309 ? -22.285 -2.782 25.734 1.00 91.81 309 LEU A O 1
ATOM 2443 N N . HIS A 1 310 ? -20.576 -2.506 24.291 1.00 92.69 310 HIS A N 1
ATOM 2444 C CA . HIS A 1 310 ? -21.417 -2.230 23.124 1.00 92.69 310 HIS A CA 1
ATOM 2445 C C . HIS A 1 310 ? -22.266 -3.429 22.704 1.00 92.69 310 HIS A C 1
ATOM 2447 O O . HIS A 1 310 ? -23.423 -3.266 22.333 1.00 92.69 310 HIS A O 1
ATOM 2453 N N . ALA A 1 311 ? -21.733 -4.644 22.838 1.00 91.19 311 ALA A N 1
ATOM 2454 C CA . ALA A 1 311 ? -22.464 -5.878 22.558 1.00 91.19 311 ALA A CA 1
ATOM 2455 C C . ALA A 1 311 ? -23.581 -6.186 23.580 1.00 91.19 311 ALA A C 1
ATOM 2457 O O . ALA A 1 311 ? -24.317 -7.156 23.403 1.00 91.19 311 ALA A O 1
ATOM 2458 N N . GLY A 1 312 ? -23.706 -5.405 24.663 1.00 86.62 312 GLY A N 1
ATOM 2459 C CA . GLY A 1 312 ? -24.690 -5.637 25.726 1.00 86.62 312 GLY A CA 1
ATOM 2460 C C . GLY A 1 312 ? -24.348 -6.816 26.647 1.00 86.62 312 GLY A C 1
ATOM 2461 O O . GLY A 1 312 ? -25.232 -7.351 27.318 1.00 86.62 312 GLY A O 1
ATOM 2462 N N . GLY A 1 313 ? -23.081 -7.242 26.666 1.00 83.31 313 GLY A N 1
ATOM 2463 C CA . GLY A 1 313 ? -22.579 -8.324 27.509 1.00 83.31 313 GLY A CA 1
ATOM 2464 C C . GLY A 1 313 ? -22.130 -7.863 28.901 1.00 83.31 313 GLY A C 1
ATOM 2465 O O . GLY A 1 313 ? -22.306 -6.713 29.305 1.00 83.31 313 GLY A O 1
ATOM 2466 N N . VAL A 1 314 ? -21.515 -8.778 29.660 1.00 85.75 314 VAL A N 1
ATOM 2467 C CA . VAL A 1 314 ? -20.852 -8.438 30.931 1.00 85.75 314 VAL A CA 1
ATOM 2468 C C . VAL A 1 314 ? -19.452 -7.911 30.628 1.00 85.75 314 VAL A C 1
ATOM 2470 O O . VAL A 1 314 ? -18.558 -8.685 30.302 1.00 85.75 314 VAL A O 1
ATOM 2473 N N . ALA A 1 315 ? -19.259 -6.598 30.754 1.00 88.19 315 ALA A N 1
ATOM 2474 C CA . ALA A 1 315 ? -17.974 -5.951 30.511 1.00 88.19 315 ALA A CA 1
ATOM 2475 C C . ALA A 1 315 ? -17.160 -5.765 31.803 1.00 88.19 315 ALA A C 1
ATOM 2477 O O . ALA A 1 315 ? -17.643 -5.205 32.792 1.00 88.19 315 ALA A O 1
ATOM 2478 N N . HIS A 1 316 ? -15.891 -6.174 31.781 1.00 88.44 316 HIS A N 1
ATOM 2479 C CA . HIS A 1 316 ? -14.954 -5.991 32.894 1.00 88.44 316 HIS A CA 1
ATOM 2480 C C . HIS A 1 316 ? -14.104 -4.729 32.711 1.00 88.44 316 HIS A C 1
ATOM 2482 O O . HIS A 1 316 ? -12.903 -4.783 32.453 1.00 88.44 316 HIS A O 1
ATOM 2488 N N . CYS A 1 317 ? -14.749 -3.574 32.841 1.00 90.50 317 CYS A N 1
ATOM 2489 C CA . CYS A 1 317 ? -14.104 -2.271 32.711 1.00 90.50 317 CYS A CA 1
ATOM 2490 C C . CYS A 1 317 ? -13.537 -1.791 34.051 1.00 90.50 317 CYS A C 1
ATOM 2492 O O . CYS A 1 317 ? -14.178 -1.927 35.096 1.00 90.50 317 CYS A O 1
ATOM 2494 N N . ARG A 1 318 ? -12.343 -1.193 34.023 1.00 92.25 318 ARG A N 1
ATOM 2495 C CA . ARG A 1 318 ? -11.794 -0.491 35.190 1.00 92.25 318 ARG A CA 1
ATOM 2496 C C . ARG A 1 318 ? -12.492 0.856 35.355 1.00 92.25 318 ARG A C 1
ATOM 2498 O O . ARG A 1 318 ? -13.021 1.410 34.395 1.00 92.25 318 ARG A O 1
ATOM 2505 N N . VAL A 1 319 ? -12.483 1.374 36.576 1.00 90.88 319 VAL A N 1
ATOM 2506 C CA . VAL A 1 319 ? -12.990 2.709 36.909 1.00 90.88 319 VAL A CA 1
ATOM 2507 C C . VAL A 1 319 ? -11.798 3.583 37.281 1.00 90.88 319 VAL A C 1
ATOM 2509 O O . VAL A 1 319 ? -10.876 3.104 37.944 1.00 90.88 319 VAL A O 1
ATOM 2512 N N . GLN A 1 320 ? -11.813 4.837 36.848 1.00 91.69 320 GLN A N 1
ATOM 2513 C CA . GLN A 1 320 ? -10.811 5.850 37.176 1.00 91.69 320 GLN A CA 1
ATOM 2514 C C . GLN A 1 320 ? -11.485 7.155 37.614 1.00 91.69 320 GLN A C 1
ATOM 2516 O O . GLN A 1 320 ? -12.695 7.317 37.433 1.00 91.69 320 GLN A O 1
ATOM 2521 N N . GLU A 1 321 ? -10.706 8.077 38.183 1.00 90.44 321 GLU A N 1
ATOM 2522 C CA . GLU A 1 321 ? -11.166 9.448 38.420 1.00 90.44 321 GLU A CA 1
ATOM 2523 C C . GLU A 1 321 ? -11.456 10.153 37.090 1.00 90.44 321 GLU A C 1
ATOM 2525 O O . GLU A 1 321 ? -10.779 9.922 36.086 1.00 90.44 321 GLU A O 1
ATOM 2530 N N . SER A 1 322 ? -12.503 10.973 37.083 1.00 82.94 322 SER A N 1
ATOM 2531 C CA . SER A 1 322 ? -12.929 11.715 35.902 1.00 82.94 322 SER A CA 1
ATOM 2532 C C . SER A 1 322 ? -11.961 12.852 35.592 1.00 82.94 322 SER A C 1
ATOM 2534 O O . SER A 1 322 ? -11.780 13.766 36.394 1.00 82.94 322 SER A O 1
ATOM 2536 N N . ASP A 1 323 ? -11.389 12.821 34.392 1.00 83.06 323 ASP A N 1
ATOM 2537 C CA . ASP A 1 323 ? -10.548 13.872 33.813 1.00 83.06 323 ASP A CA 1
ATOM 2538 C C . ASP A 1 323 ? -11.157 14.452 32.520 1.00 83.06 323 ASP A C 1
ATOM 2540 O O . ASP A 1 323 ? -10.476 15.112 31.726 1.00 83.06 323 ASP A O 1
ATOM 2544 N N . LEU A 1 324 ? -12.460 14.222 32.298 1.00 81.25 324 LEU A N 1
ATOM 2545 C CA . LEU A 1 324 ? -13.140 14.628 31.071 1.00 81.25 324 LEU A CA 1
ATOM 2546 C C . LEU A 1 324 ? -13.132 16.147 30.893 1.00 81.25 324 LEU A C 1
ATOM 2548 O O . LEU A 1 324 ? -13.539 16.924 31.759 1.00 81.25 324 LEU A O 1
ATOM 2552 N N . HIS A 1 325 ? -12.730 16.571 29.696 1.00 80.31 325 HIS A N 1
ATOM 2553 C CA . HIS A 1 325 ? -12.826 17.967 29.299 1.00 80.31 325 HIS A CA 1
ATOM 2554 C C . HIS A 1 325 ? -14.301 18.354 29.123 1.00 80.31 325 HIS A C 1
ATOM 2556 O O . HIS A 1 325 ? -15.074 17.549 28.603 1.00 80.31 325 HIS A O 1
ATOM 2562 N N . PRO A 1 326 ? -14.709 19.590 29.468 1.00 81.44 326 PRO A N 1
ATOM 2563 C CA . PRO A 1 326 ? -16.113 20.002 29.386 1.00 81.44 326 PRO A CA 1
ATOM 2564 C C . PRO A 1 326 ? -16.747 19.865 27.998 1.00 81.44 326 PRO A C 1
ATOM 2566 O O . PRO A 1 326 ? -17.961 19.725 27.879 1.00 81.44 326 PRO A O 1
ATOM 2569 N N . ILE A 1 327 ? -15.931 19.951 26.947 1.00 82.00 327 ILE A N 1
ATOM 2570 C CA . ILE A 1 327 ? -16.345 19.788 25.557 1.00 82.00 327 ILE A CA 1
ATOM 2571 C C . ILE A 1 327 ? -15.317 18.890 24.873 1.00 82.00 327 ILE A C 1
ATOM 2573 O O . ILE A 1 327 ? -14.123 19.195 24.897 1.00 82.00 327 ILE A O 1
ATOM 2577 N N . THR A 1 328 ? -15.787 17.818 24.242 1.00 83.50 328 THR A N 1
ATOM 2578 C CA . THR A 1 328 ? -14.981 16.925 23.407 1.00 83.50 328 THR A CA 1
ATOM 2579 C C . THR A 1 328 ? -15.489 17.011 21.974 1.00 83.50 328 THR A C 1
ATOM 2581 O O . THR A 1 328 ? -16.654 16.724 21.702 1.00 83.50 328 THR A O 1
ATOM 2584 N N . TYR A 1 329 ? -14.614 17.424 21.060 1.00 82.00 329 TYR A N 1
ATOM 2585 C CA . TYR A 1 329 ? -14.878 17.379 19.624 1.00 82.00 329 TYR A CA 1
ATOM 2586 C C . TYR A 1 329 ? -14.577 15.967 19.130 1.00 82.00 329 TYR A C 1
ATOM 2588 O O . TYR A 1 329 ? -13.466 15.484 19.345 1.00 82.00 329 TYR A O 1
ATOM 2596 N N . VAL A 1 330 ? -15.572 15.307 18.538 1.00 77.75 330 VAL A N 1
ATOM 2597 C CA . VAL A 1 330 ? -15.436 13.922 18.064 1.00 77.75 330 VAL A CA 1
ATOM 2598 C C . VAL A 1 330 ? -15.160 13.900 16.569 1.00 77.75 330 VAL A C 1
ATOM 2600 O O . VAL A 1 330 ? -14.178 13.305 16.146 1.00 77.75 330 VAL A O 1
ATOM 2603 N N . ASP A 1 331 ? -16.003 14.581 15.796 1.00 72.56 331 ASP A N 1
ATOM 2604 C CA . ASP A 1 331 ? -15.902 14.671 14.339 1.00 72.56 331 ASP A CA 1
ATOM 2605 C C . ASP A 1 331 ? -16.637 15.929 13.833 1.00 72.56 331 ASP A C 1
ATOM 2607 O O . ASP A 1 331 ? -17.263 16.654 14.622 1.00 72.56 331 ASP A O 1
ATOM 2611 N N . GLU A 1 332 ? -16.588 16.201 12.529 1.00 73.69 332 GLU A N 1
ATOM 2612 C CA . GLU A 1 332 ? -17.358 17.267 11.890 1.00 73.69 332 GLU A CA 1
ATOM 2613 C C . GLU A 1 332 ? -18.858 17.118 12.195 1.00 73.69 332 GLU A C 1
ATOM 2615 O O . GLU A 1 332 ? -19.552 16.224 11.719 1.00 73.69 332 GLU A O 1
ATOM 2620 N N . GLY A 1 333 ? -19.373 18.030 13.023 1.00 76.12 333 GLY A N 1
ATOM 2621 C CA . GLY A 1 333 ? -20.778 18.046 13.432 1.00 76.12 333 GLY A CA 1
ATOM 2622 C C . GLY A 1 333 ? -21.111 17.221 14.680 1.00 76.12 333 GLY A C 1
ATOM 2623 O O . GLY A 1 333 ? -22.271 17.238 15.094 1.00 76.12 333 GLY A O 1
ATOM 2624 N N . ILE A 1 334 ? -20.135 16.566 15.326 1.00 81.94 334 ILE A N 1
ATOM 2625 C CA . ILE A 1 334 ? -20.349 15.800 16.565 1.00 81.94 334 ILE A CA 1
ATOM 2626 C C . ILE A 1 334 ? -19.530 16.388 17.720 1.00 81.94 334 ILE A C 1
ATOM 2628 O O . ILE A 1 334 ? -18.298 16.402 17.714 1.00 81.94 334 ILE A O 1
ATOM 2632 N N . ILE A 1 335 ? -20.242 16.840 18.755 1.00 84.00 335 ILE A N 1
ATOM 2633 C CA . ILE A 1 335 ? -19.668 17.397 19.982 1.00 84.00 335 ILE A CA 1
ATOM 2634 C C . ILE A 1 335 ? -20.285 16.684 21.185 1.00 84.00 335 ILE A C 1
ATOM 2636 O O . ILE A 1 335 ? -21.506 16.553 21.273 1.00 84.00 335 ILE A O 1
ATOM 2640 N N . ILE A 1 336 ? -19.445 16.278 22.135 1.00 85.38 336 ILE A N 1
ATOM 2641 C CA . ILE A 1 336 ? -19.867 15.769 23.442 1.00 85.38 336 ILE A CA 1
ATOM 2642 C C . ILE A 1 336 ? -19.682 16.878 24.478 1.00 85.38 336 ILE A C 1
ATOM 2644 O O . ILE A 1 336 ? -18.626 17.507 24.552 1.00 85.38 336 ILE A O 1
ATOM 2648 N N . ILE A 1 337 ? -20.719 17.120 25.279 1.00 83.62 337 ILE A N 1
ATOM 2649 C CA . ILE A 1 337 ? -20.706 18.079 26.387 1.00 83.62 337 ILE A CA 1
ATOM 2650 C C . ILE A 1 337 ? -20.675 17.280 27.689 1.00 83.62 337 ILE A C 1
ATOM 2652 O O . ILE A 1 337 ? -21.633 16.572 27.998 1.00 83.62 337 ILE A O 1
ATOM 2656 N N . ASN A 1 338 ? -19.586 17.402 28.446 1.00 82.00 338 ASN A N 1
ATOM 2657 C CA . ASN A 1 338 ? -19.370 16.658 29.685 1.00 82.00 338 ASN A CA 1
ATOM 2658 C C . ASN A 1 338 ? -19.629 17.544 30.905 1.00 82.00 338 ASN A C 1
ATOM 2660 O O . ASN A 1 338 ? -19.046 18.623 31.027 1.00 82.00 338 ASN A O 1
ATOM 2664 N N . ASP A 1 339 ? -20.486 17.057 31.807 1.00 71.94 339 ASP A N 1
ATOM 2665 C CA . ASP A 1 339 ? -20.699 17.557 33.175 1.00 71.94 339 ASP A CA 1
ATOM 2666 C C . ASP A 1 339 ? -20.794 19.093 33.318 1.00 71.94 339 ASP A C 1
ATOM 2668 O O . ASP A 1 339 ? -20.322 19.695 34.284 1.00 71.94 339 ASP A O 1
ATOM 2672 N N . ARG A 1 340 ? -21.382 19.771 32.320 1.00 68.94 340 ARG A N 1
ATOM 2673 C CA . ARG A 1 340 ? -21.633 21.219 32.337 1.00 68.94 340 ARG A CA 1
ATOM 2674 C C . ARG A 1 340 ? -22.878 21.599 31.553 1.00 68.94 340 ARG A C 1
ATOM 2676 O O . ARG A 1 340 ? -23.174 21.052 30.496 1.00 68.94 340 ARG A O 1
ATOM 2683 N N . SER A 1 341 ? -23.549 22.645 32.028 1.00 68.88 341 SER A N 1
ATOM 2684 C CA . SER A 1 341 ? -24.599 23.323 31.272 1.00 68.88 341 SER A CA 1
ATOM 2685 C C . SER A 1 341 ? -23.998 24.024 30.054 1.00 68.88 341 SER A C 1
ATOM 2687 O O . SER A 1 341 ? -23.235 24.982 30.198 1.00 68.88 341 SER A O 1
ATOM 2689 N N . ALA A 1 342 ? -24.374 23.589 28.854 1.00 69.50 342 ALA A N 1
ATOM 2690 C CA . ALA A 1 342 ? -24.016 24.252 27.607 1.00 69.50 342 ALA A CA 1
ATOM 2691 C C . ALA A 1 342 ? -25.246 24.894 26.959 1.00 69.50 342 ALA A C 1
ATOM 2693 O O . ALA A 1 342 ? -26.357 24.368 27.014 1.00 69.50 342 ALA A O 1
ATOM 2694 N N . LYS A 1 343 ? -25.041 26.044 26.313 1.00 74.31 343 LYS A N 1
ATOM 2695 C CA . LYS A 1 343 ? -26.066 26.701 25.501 1.00 74.31 343 LYS A CA 1
ATOM 2696 C C . LYS A 1 343 ? -25.730 26.495 24.031 1.00 74.31 343 LYS A C 1
ATOM 2698 O O . LYS A 1 343 ? -24.876 27.194 23.495 1.00 74.31 343 LYS A O 1
ATOM 2703 N N . VAL A 1 344 ? -26.412 25.552 23.391 1.00 69.50 344 VAL A N 1
ATOM 2704 C CA . VAL A 1 344 ? -26.266 25.300 21.954 1.00 69.50 344 VAL A CA 1
ATOM 2705 C C . VAL A 1 344 ? -27.073 26.347 21.186 1.00 69.50 344 VAL A C 1
ATOM 2707 O O . VAL A 1 344 ? -28.250 26.575 21.473 1.00 69.50 344 VAL A O 1
ATOM 2710 N N . ARG A 1 345 ? -26.433 27.026 20.234 1.00 73.62 345 ARG A N 1
ATOM 2711 C CA . ARG A 1 345 ? -27.073 27.964 19.306 1.00 73.62 345 ARG A CA 1
ATOM 2712 C C . ARG A 1 345 ? -26.695 27.555 17.891 1.00 73.62 345 ARG A C 1
ATOM 2714 O O . ARG A 1 345 ? -25.512 27.432 17.602 1.00 73.62 345 ARG A O 1
ATOM 2721 N N . VAL A 1 346 ? -27.695 27.349 17.041 1.00 66.56 346 VAL A N 1
ATOM 2722 C CA . VAL A 1 346 ? -27.486 27.159 15.604 1.00 66.56 346 VAL A CA 1
ATOM 2723 C C . VAL A 1 346 ? -27.520 28.544 14.976 1.00 66.56 346 VAL A C 1
ATOM 2725 O O . VAL A 1 346 ? -28.558 29.206 15.010 1.00 66.56 346 VAL A O 1
ATOM 2728 N N . ASP A 1 347 ? -26.375 29.011 14.486 1.00 60.75 347 ASP A N 1
ATOM 2729 C CA . ASP A 1 347 ? -26.307 30.270 13.752 1.00 60.75 347 ASP A CA 1
ATOM 2730 C C . ASP A 1 347 ? -26.701 29.982 12.301 1.00 60.75 347 ASP A C 1
ATOM 2732 O O . ASP A 1 347 ? -25.906 29.502 11.493 1.00 60.75 347 ASP A O 1
ATOM 2736 N N . ASN A 1 348 ? -27.974 30.211 11.984 1.00 51.50 348 ASN A N 1
ATOM 2737 C CA . ASN A 1 348 ? -28.468 30.161 10.612 1.00 51.50 348 ASN A CA 1
ATOM 2738 C C . ASN A 1 348 ? -28.014 31.440 9.909 1.00 51.50 348 ASN A C 1
ATOM 2740 O O . ASN A 1 348 ? -28.822 32.356 9.778 1.00 51.50 348 ASN A O 1
ATOM 2744 N N . GLY A 1 349 ? -26.722 31.507 9.563 1.00 49.69 349 GLY A N 1
ATOM 2745 C CA . GLY A 1 349 ? -26.043 32.687 9.023 1.00 49.69 349 GLY A CA 1
ATOM 2746 C C . GLY A 1 349 ? -26.962 33.577 8.186 1.00 49.69 349 GLY A C 1
ATOM 2747 O O . GLY A 1 349 ? -27.437 33.157 7.130 1.00 49.69 349 GLY A O 1
ATOM 2748 N N . TYR A 1 350 ? -27.231 34.775 8.710 1.00 37.09 350 TYR A N 1
ATOM 2749 C CA . TYR A 1 350 ? -27.939 35.854 8.022 1.00 37.09 350 TYR A CA 1
ATOM 2750 C C . TYR A 1 350 ? -26.958 36.767 7.299 1.00 37.09 350 TYR A C 1
ATOM 2752 O O . TYR A 1 350 ? -25.902 37.079 7.900 1.00 37.09 350 TYR A O 1
#

Nearest PDB structures (foldseek):
  7e9t-assembly1_A  TM=2.167E-01  e=3.933E-03  Severe acute respiratory syndrome coronavirus 2
  6xra-assembly1_C  TM=2.032E-01  e=5.902E-03  Severe acute respiratory syndrome coronavirus 2
  7tge-assembly1_C  TM=2.188E-01  e=1.329E-02  Severe acute respiratory syndrome coronavirus 2
  8h0x-assembly1_C  TM=2.500E-01  e=2.666E-02  Severe acute respiratory syndrome coronavirus
  8h14-assembly1_C  TM=2.150E-01  e=3.362E-02  Severe acute respiratory syndrome coronavirus

Foldseek 3Di:
DDDDDDDDPQDPDDADDDDCQVPQKDKDFDAKEFEFADKDKFKFKDFLVVLVVLLVVLVVVLVVDDDDPLSVLSVVLSVLSVVLSVVVPDDPDDDDDDCPQDPFKDWLADDDDPVNNVVVVVVVVVVVVCVVVVVPPPCPLVVLCCVLVVCCVPVVVVVDDDDDVVVVNSVSSSVNSVVSSVVSVLVVVQSVCLNVFQGDPSSQDPVSVVSVCVQAVDPDPPQQQRRPKGWIWMDGNRMIMIMIMTGRGDAMFGKIFMGGADDPFKHWDFPQRIWGAGPNAIFRWDDWDDDPRHIYTYTDPDDGLNRCVVNVHDGPTDMDTDPDDQWDDDDVSDIDGGPDDDDDDDCSDD

pLDDT: mean 75.22, std 18.42, range [32.66, 95.94]

Secondary structure (DSSP, 8-state):
--------------------TT-SEEEEEEEEEEEEEEEEEEEEEEEHHHHHHHHHHHHHHHHHSPSSHHHHHHHHHHHHHHHHHHHHS-------S--TT-SSEEEEES---HHHHHHHHHHHHHHHHHTTTTTS--TTHHHHHHHHH--THHHHHTTS-S---HHHHHHHHHHHHHHHHHHHHHHHHHHHHHTTTPPPGGG--HHHHHHHHHH--S---HHHHHHT-EEEEEEETTEEEEEEEEEEEEEEEEEEEEEE--BTTEEEE-SS-EEEEETTEEEEEEEEEE-SS-EEEEEPSS--HHHHHHTTS----EEEE----SEEEEETTEEEE-SS----------